Protein AF-A0A9D7RSA3-F1 (afdb_monomer_lite)

Foldseek 3Di:
DFPLVVLLVCLVVLAAEEEAEDLVCLLVLLVSLLVSCVVDQPQAAAEEEAADQLLVVVLVCLLVVNADLLRSLLVSLLSLLVVQLVLLVVCVVVVNDDPVLSVVSNVLSVVLNVCSVVVHADPSRHPVNVVVSSSNSVSVSVSSNSCSVRVYYYGHQNPLVSLVSCVVRHDDDLVSLQSNLACPRSLVRVVVVGPLVDSRYYYYYDHNSNQFQWAQQVHRSNTCVCGHSQNSSVLSVHHYAYEYEYAAPCVVVVVCVVSVVSRIHDDSLGQWYQHNSDIDGDPVSSVVVVVPRPDPPPDPDD

Radius of gyration: 19.69 Å; chains: 1; bounding box: 64×48×46 Å

Secondary structure (DSSP, 8-state):
--HHHHHHHHHHTT-EEEEEE-GGGHHHHHHHHHHHHHHSTTTEEEEEESS-GGGHHHHHHHHTT-S-HHHHHHHHHHHHHHHHHHHHHHHHHTTSS-HHHHHHHHHHHHHHHHHHHHT--SSSS-HHHHHHHHHHHHHHHHHHHHHHTTT--EEE----HHHHHHHHHSPPPHHHHHHHT--HHHHHHHHTTS-TTSSSEEEEEEEGGGTS--EESSSTT-B-TTTSHHHHHHHTT--EEEEEEES-HHHHHHHHHHHHHTTEE-----SEEEETTEEEE-HHHHHHHHHHSPP-------

pLDDT: mean 82.59, std 17.58, range [29.86, 98.69]

Structure (mmCIF, N/CA/C/O backbone):
data_AF-A0A9D7RSA3-F1
#
_entry.id   AF-A0A9D7RSA3-F1
#
loop_
_atom_site.group_PDB
_atom_site.id
_atom_site.type_symbol
_atom_site.label_atom_id
_atom_site.label_alt_id
_atom_site.label_comp_id
_atom_site.label_asym_id
_atom_site.label_entity_id
_atom_site.label_seq_id
_atom_site.pdbx_PDB_ins_code
_atom_site.Cartn_x
_atom_site.Cartn_y
_atom_site.Cartn_z
_atom_site.occupancy
_atom_site.B_iso_or_equiv
_atom_site.auth_seq_id
_atom_site.auth_comp_id
_atom_site.auth_asym_id
_atom_site.auth_atom_id
_atom_site.pdbx_PDB_model_num
ATOM 1 N N . MET A 1 1 ? -17.971 18.112 6.995 1.00 76.81 1 MET A N 1
ATOM 2 C CA . MET A 1 1 ? -17.504 17.349 8.174 1.00 76.81 1 MET A CA 1
ATOM 3 C C . MET A 1 1 ? -16.000 17.161 8.019 1.00 76.81 1 MET A C 1
ATOM 5 O O . MET A 1 1 ? -15.568 17.047 6.882 1.00 76.81 1 MET A O 1
ATOM 9 N N . GLU A 1 2 ? -15.205 17.171 9.091 1.00 90.62 2 GLU A N 1
ATOM 10 C CA . GLU A 1 2 ? -13.768 16.852 8.982 1.00 90.62 2 GLU A CA 1
ATOM 11 C C . GLU A 1 2 ? -13.576 15.378 8.576 1.00 90.62 2 GLU A C 1
ATOM 13 O O . GLU A 1 2 ? -14.262 14.528 9.159 1.00 90.62 2 GLU A O 1
ATOM 18 N N . PRO A 1 3 ? -12.651 15.037 7.652 1.00 90.62 3 PRO A N 1
ATOM 19 C CA . PRO A 1 3 ? -12.462 13.659 7.187 1.00 90.62 3 PRO A CA 1
ATOM 20 C C . PRO A 1 3 ? -12.270 12.649 8.320 1.00 90.62 3 PRO A C 1
ATOM 22 O O . PRO A 1 3 ? -12.933 11.614 8.359 1.00 90.62 3 PRO A O 1
ATOM 25 N N . GLN A 1 4 ? -11.436 12.991 9.306 1.00 95.06 4 GLN A N 1
ATOM 26 C CA . GLN A 1 4 ? -11.179 12.122 10.454 1.00 95.06 4 GLN A CA 1
ATOM 27 C C . GLN A 1 4 ? -12.449 11.850 11.271 1.00 95.06 4 GLN A C 1
ATOM 29 O O . GLN A 1 4 ? -12.663 10.735 11.741 1.00 95.06 4 GLN A O 1
ATOM 34 N N . THR A 1 5 ? -13.327 12.849 11.415 1.00 93.75 5 THR A N 1
ATOM 35 C CA . THR A 1 5 ? -14.592 12.681 12.149 1.00 93.75 5 THR A CA 1
ATOM 36 C C . THR A 1 5 ? -15.499 11.680 11.442 1.00 93.75 5 THR A C 1
ATOM 38 O O . THR A 1 5 ? -16.056 10.802 12.099 1.00 93.75 5 THR A O 1
ATOM 41 N N . TYR A 1 6 ? -15.602 11.772 10.116 1.00 93.62 6 TYR A N 1
ATOM 42 C CA . TYR A 1 6 ? -16.383 10.838 9.307 1.00 93.62 6 TYR A CA 1
ATOM 43 C C . TYR A 1 6 ? -15.847 9.407 9.417 1.00 93.62 6 TYR A C 1
ATOM 45 O O . TYR A 1 6 ? -16.600 8.485 9.735 1.00 93.62 6 TYR A O 1
ATOM 53 N N . ILE A 1 7 ? -14.533 9.227 9.249 1.00 95.81 7 ILE A N 1
ATOM 54 C CA . ILE A 1 7 ? -13.882 7.912 9.335 1.00 95.81 7 ILE A CA 1
ATOM 55 C C . ILE A 1 7 ? -14.145 7.267 10.700 1.00 95.81 7 ILE A C 1
ATOM 57 O O . ILE A 1 7 ? -14.582 6.118 10.777 1.00 95.81 7 ILE A O 1
ATOM 61 N N . ASN A 1 8 ? -13.972 8.019 11.788 1.00 96.06 8 ASN A N 1
ATOM 62 C CA . ASN A 1 8 ? -14.235 7.513 13.133 1.00 96.06 8 ASN A CA 1
ATOM 63 C C . ASN A 1 8 ? -15.699 7.128 13.350 1.00 96.06 8 ASN A C 1
ATOM 65 O O . ASN A 1 8 ? -15.968 6.133 14.017 1.00 96.06 8 ASN A O 1
ATOM 69 N N . GLN A 1 9 ? -16.653 7.888 12.802 1.00 95.19 9 GLN A N 1
ATOM 70 C CA . GLN A 1 9 ? -18.073 7.535 12.889 1.00 95.19 9 GLN A CA 1
ATOM 71 C C . GLN A 1 9 ? -18.354 6.203 12.186 1.00 95.19 9 GLN A C 1
ATOM 73 O O . GLN A 1 9 ? -19.049 5.350 12.744 1.00 95.19 9 GLN A O 1
ATOM 78 N N . LYS A 1 10 ? -17.776 5.990 10.999 1.00 95.19 10 LYS A N 1
ATOM 79 C CA . LYS A 1 10 ? -17.935 4.738 10.250 1.00 95.19 10 LYS A CA 1
ATOM 80 C C . LYS A 1 10 ? -17.265 3.557 10.969 1.00 95.19 10 LYS A C 1
ATOM 82 O O . LYS A 1 10 ? -17.911 2.519 11.121 1.00 95.19 10 LYS A O 1
ATOM 87 N N . VAL A 1 11 ? -16.060 3.729 11.519 1.00 96.69 11 VAL A N 1
ATOM 88 C CA . VAL A 1 11 ? -15.374 2.709 12.343 1.00 96.69 11 VAL A CA 1
ATOM 89 C C . VAL A 1 11 ? -16.135 2.407 13.638 1.00 96.69 11 VAL A C 1
ATOM 91 O O . VAL A 1 11 ? -16.288 1.248 14.022 1.00 96.69 11 VAL A O 1
ATOM 94 N N . ALA A 1 12 ? -16.685 3.419 14.311 1.00 93.31 12 ALA A N 1
ATOM 95 C CA . ALA A 1 12 ? -17.518 3.219 15.498 1.00 93.31 12 ALA A CA 1
ATOM 96 C C . ALA A 1 12 ? -18.791 2.412 15.183 1.00 93.31 12 ALA A C 1
ATOM 98 O O . ALA A 1 12 ? -19.243 1.631 16.026 1.00 93.31 12 ALA A O 1
ATOM 99 N N . GLY A 1 13 ? -19.321 2.568 13.965 1.00 92.00 13 GLY A N 1
ATOM 100 C CA . GLY A 1 13 ? -20.411 1.772 13.404 1.00 92.00 13 GLY A CA 1
ATOM 101 C C . GLY A 1 13 ? -20.019 0.365 12.934 1.00 92.00 13 GLY A C 1
ATOM 102 O O . GLY A 1 13 ? -20.892 -0.356 12.465 1.00 92.00 13 GLY A O 1
ATOM 103 N N . GLY A 1 14 ? -18.746 -0.033 13.057 1.00 92.25 14 GLY A N 1
ATOM 104 C CA . GLY A 1 14 ? -18.255 -1.357 12.663 1.00 92.25 14 GLY A CA 1
ATOM 105 C C . GLY A 1 14 ? -18.001 -1.523 11.164 1.00 92.25 14 GLY A C 1
ATOM 106 O O . GLY A 1 14 ? -17.934 -2.655 10.695 1.00 92.25 14 GLY A O 1
ATOM 107 N N . ASN A 1 15 ? -17.884 -0.424 10.409 1.00 95.00 15 ASN A N 1
ATOM 108 C CA . ASN A 1 15 ? -17.546 -0.492 8.988 1.00 95.00 15 ASN A CA 1
ATOM 109 C C . ASN A 1 15 ? -16.040 -0.675 8.805 1.00 95.00 15 ASN A C 1
ATOM 111 O O . ASN A 1 15 ? -15.252 -0.027 9.500 1.00 95.00 15 ASN A O 1
ATOM 115 N N . ASP A 1 16 ? -15.652 -1.494 7.839 1.00 96.31 16 ASP A N 1
ATOM 116 C CA . ASP A 1 16 ? -14.313 -1.462 7.266 1.00 96.31 16 ASP A CA 1
ATOM 117 C C . ASP A 1 16 ? -14.151 -0.217 6.407 1.00 96.31 16 ASP A C 1
ATOM 119 O O . ASP A 1 16 ? -15.114 0.256 5.800 1.00 96.31 16 ASP A O 1
ATOM 123 N N . ILE A 1 17 ? -12.932 0.311 6.360 1.00 95.88 17 ILE A N 1
ATOM 124 C CA . ILE A 1 17 ? -12.614 1.499 5.574 1.00 95.88 17 ILE A CA 1
ATOM 125 C C . ILE A 1 17 ? -11.597 1.109 4.515 1.00 95.88 17 ILE A C 1
ATOM 127 O O . ILE A 1 17 ? -10.476 0.724 4.851 1.00 95.88 17 ILE A O 1
ATOM 131 N N . VAL A 1 18 ? -11.984 1.237 3.251 1.00 93.50 18 VAL A N 1
ATOM 132 C CA . VAL A 1 18 ? -11.103 1.023 2.106 1.00 93.50 18 VAL A CA 1
ATOM 133 C C . VAL A 1 18 ? -10.745 2.384 1.523 1.00 93.50 18 VAL A C 1
ATOM 135 O O . VAL A 1 18 ? -11.590 3.095 0.986 1.00 93.50 18 VAL A O 1
ATOM 138 N N . PHE A 1 19 ? -9.485 2.770 1.678 1.00 91.75 19 PHE A N 1
ATOM 139 C CA . PHE A 1 19 ? -8.932 3.993 1.123 1.00 91.75 19 PHE A CA 1
ATOM 140 C C . PHE A 1 19 ? -8.415 3.709 -0.282 1.00 91.75 19 PHE A C 1
ATOM 142 O O . PHE A 1 19 ? -7.428 2.991 -0.436 1.00 91.75 19 PHE A O 1
ATOM 149 N N . GLY A 1 20 ? -9.076 4.296 -1.276 1.00 87.19 20 GLY A N 1
ATOM 150 C CA . GLY A 1 20 ? -8.578 4.399 -2.640 1.00 87.19 20 GLY A CA 1
ATOM 151 C C . GLY A 1 20 ? -7.780 5.669 -2.811 1.00 87.19 20 GLY A C 1
ATOM 152 O O . GLY A 1 20 ? -8.357 6.756 -2.785 1.00 87.19 20 GLY A O 1
ATOM 153 N N . GLU A 1 21 ? -6.473 5.557 -2.969 1.00 82.25 21 GLU A N 1
ATOM 154 C CA . GLU A 1 21 ? -5.588 6.711 -3.021 1.00 82.25 21 GLU A CA 1
ATOM 155 C C . GLU A 1 21 ? -4.844 6.817 -4.351 1.00 82.25 21 GLU A C 1
ATOM 157 O O . GLU A 1 21 ? -4.495 5.828 -4.987 1.00 82.25 21 GLU A O 1
ATOM 162 N N . GLU A 1 22 ? -4.614 8.051 -4.784 1.00 76.19 22 GLU A N 1
ATOM 163 C CA . GLU A 1 22 ? -3.596 8.345 -5.788 1.00 76.19 22 GLU A CA 1
ATOM 164 C C . GLU A 1 22 ? -2.254 8.417 -5.061 1.00 76.19 22 GLU A C 1
ATOM 166 O O . GLU A 1 22 ? -2.145 9.272 -4.187 1.00 76.19 22 GLU A O 1
ATOM 171 N N . HIS A 1 23 ? -1.247 7.618 -5.446 1.00 75.06 23 HIS A N 1
ATOM 172 C CA . HIS A 1 23 ? 0.030 7.420 -4.724 1.00 75.06 23 HIS A CA 1
ATOM 173 C C . HIS A 1 23 ? 0.755 8.690 -4.228 1.00 75.06 23 HIS A C 1
ATOM 175 O O . HIS A 1 23 ? 1.583 8.617 -3.320 1.00 75.06 23 HIS A O 1
ATOM 181 N N . GLY A 1 24 ? 0.450 9.872 -4.775 1.00 73.50 24 GLY A N 1
ATOM 182 C CA . GLY A 1 24 ? 0.851 11.162 -4.199 1.00 73.50 24 GLY A CA 1
ATOM 183 C C . GLY A 1 24 ? 0.164 11.531 -2.871 1.00 73.50 24 GLY A C 1
ATOM 184 O O . GLY A 1 24 ? 0.498 12.557 -2.287 1.00 73.50 24 GLY A O 1
ATOM 185 N N . SER A 1 25 ? -0.789 10.730 -2.396 1.00 81.19 25 SER A N 1
ATOM 186 C CA . SER A 1 25 ? -1.604 10.952 -1.195 1.00 81.19 25 SER A CA 1
ATOM 187 C C . SER A 1 25 ? -1.362 9.883 -0.126 1.00 81.19 25 SER A C 1
ATOM 189 O O . SER A 1 25 ? -1.922 9.987 0.968 1.00 81.19 25 SER A O 1
ATOM 191 N N . ILE A 1 26 ? -0.510 8.890 -0.398 1.00 89.75 26 ILE A N 1
ATOM 192 C CA . ILE A 1 26 ? -0.282 7.715 0.449 1.00 89.75 26 ILE A CA 1
ATOM 193 C C . ILE A 1 26 ? 0.099 8.083 1.887 1.00 89.75 26 ILE A C 1
ATOM 195 O O . ILE A 1 26 ? -0.410 7.504 2.847 1.00 89.75 26 ILE A O 1
ATOM 199 N N . THR A 1 27 ? 0.920 9.120 2.058 1.00 92.31 27 THR A N 1
ATOM 200 C CA . THR A 1 27 ? 1.363 9.608 3.371 1.00 92.31 27 THR A CA 1
ATOM 201 C C . THR A 1 27 ? 0.209 10.208 4.168 1.00 92.31 27 THR A C 1
ATOM 203 O O . THR A 1 27 ? 0.072 9.941 5.363 1.00 92.31 27 THR A O 1
ATOM 206 N N . SER A 1 28 ? -0.690 10.941 3.504 1.00 91.94 28 SER A N 1
ATOM 207 C CA . SER A 1 28 ? -1.916 11.450 4.126 1.00 91.94 28 SER A CA 1
ATOM 208 C C . SER A 1 28 ? -2.891 10.324 4.490 1.00 91.94 28 SER A C 1
ATOM 210 O O . SER A 1 28 ? -3.473 10.351 5.574 1.00 91.94 28 SER A O 1
ATOM 212 N N . THR A 1 29 ? -3.011 9.294 3.644 1.00 94.88 29 THR A N 1
ATOM 213 C CA . THR A 1 29 ? -3.825 8.102 3.915 1.00 94.88 29 THR A CA 1
ATOM 214 C C . THR A 1 29 ? -3.319 7.360 5.151 1.00 94.88 29 THR A C 1
ATOM 216 O O . THR A 1 29 ? -4.108 7.050 6.045 1.00 94.88 29 THR A O 1
ATOM 219 N N . PHE A 1 30 ? -2.005 7.145 5.275 1.00 97.31 30 PHE A N 1
ATOM 220 C CA . PHE A 1 30 ? -1.426 6.552 6.485 1.00 97.31 30 PHE A CA 1
ATOM 221 C C . PHE A 1 30 ? -1.638 7.429 7.718 1.00 97.31 30 PHE A C 1
ATOM 223 O O . PHE A 1 30 ? -1.990 6.901 8.771 1.00 97.31 30 PHE A O 1
ATOM 230 N N . GLY A 1 31 ? -1.549 8.755 7.586 1.00 96.75 31 GLY A N 1
ATOM 231 C CA . GLY A 1 31 ? -1.902 9.684 8.662 1.00 96.75 31 GLY A CA 1
ATOM 232 C C . GLY A 1 31 ? -3.346 9.512 9.160 1.00 96.75 31 GLY A C 1
ATOM 233 O O . GLY A 1 31 ? -3.576 9.441 10.369 1.00 96.75 31 GLY A O 1
ATOM 234 N N . LEU A 1 32 ? -4.315 9.373 8.248 1.00 97.00 32 LEU A N 1
ATOM 235 C CA . LEU A 1 32 ? -5.719 9.106 8.593 1.00 97.00 32 LEU A CA 1
ATOM 236 C C . LEU A 1 32 ? -5.891 7.745 9.281 1.00 97.00 32 LEU A C 1
ATOM 238 O O . LEU A 1 32 ? -6.630 7.627 10.261 1.00 97.00 32 LEU A O 1
ATOM 242 N N . MET A 1 33 ? -5.201 6.707 8.806 1.00 98.31 33 MET A N 1
ATOM 243 C CA . MET A 1 33 ? -5.243 5.380 9.428 1.00 98.31 33 MET A CA 1
ATOM 244 C C . MET A 1 33 ? -4.665 5.390 10.842 1.00 98.31 33 MET A C 1
ATOM 246 O O . MET A 1 33 ? -5.284 4.861 11.767 1.00 98.31 33 MET A O 1
ATOM 250 N N . GLU A 1 34 ? -3.504 6.018 11.028 1.00 98.12 34 GLU A N 1
ATOM 251 C CA . GLU A 1 34 ? -2.872 6.168 12.334 1.00 98.12 34 GLU A CA 1
ATOM 252 C C . GLU A 1 34 ? -3.798 6.860 13.329 1.00 98.12 34 GLU A C 1
ATOM 254 O O . GLU A 1 34 ? -3.997 6.372 14.445 1.00 98.12 34 GLU A O 1
ATOM 259 N N . GLU A 1 35 ? -4.383 7.988 12.929 1.00 97.88 35 GLU A N 1
ATOM 260 C CA . GLU A 1 35 ? -5.256 8.750 13.808 1.00 97.88 35 GLU A CA 1
ATOM 261 C C . GLU A 1 35 ? -6.541 7.979 14.126 1.00 97.88 35 GLU A C 1
ATOM 263 O O . GLU A 1 35 ? -6.982 7.945 15.277 1.00 97.88 35 GLU A O 1
ATOM 268 N N . THR A 1 36 ? -7.073 7.238 13.155 1.00 98.31 36 THR A N 1
ATOM 269 C CA . THR A 1 36 ? -8.207 6.328 13.362 1.00 98.31 36 THR A CA 1
ATOM 270 C C . THR A 1 36 ? -7.882 5.252 14.400 1.00 98.31 36 THR A C 1
ATOM 272 O O . THR A 1 36 ? -8.679 5.005 15.309 1.00 98.31 36 THR A O 1
ATOM 275 N N . ILE A 1 37 ? -6.700 4.639 14.325 1.00 98.25 37 ILE A N 1
ATOM 276 C CA . ILE A 1 37 ? -6.239 3.632 15.293 1.00 98.25 37 ILE A CA 1
ATOM 277 C C . ILE A 1 37 ? -6.076 4.244 16.692 1.00 98.25 37 ILE A C 1
ATOM 279 O O . ILE A 1 37 ? -6.455 3.623 17.690 1.00 98.25 37 ILE A O 1
ATOM 283 N N . ARG A 1 38 ? -5.538 5.468 16.789 1.00 97.25 38 ARG A N 1
ATOM 284 C CA . ARG A 1 38 ? -5.368 6.176 18.070 1.00 97.25 38 ARG A CA 1
ATOM 285 C C . ARG A 1 38 ? -6.704 6.527 18.715 1.00 97.25 38 ARG A C 1
ATOM 287 O O . ARG A 1 38 ? -6.854 6.324 19.921 1.00 97.25 38 ARG A O 1
ATOM 294 N N . GLN A 1 39 ? -7.653 7.028 17.928 1.00 96.88 39 GLN A N 1
ATOM 295 C CA . GLN A 1 39 ? -8.936 7.527 18.421 1.00 96.88 39 GLN A CA 1
ATOM 296 C C . GLN A 1 39 ? -9.979 6.421 18.646 1.00 96.88 39 GLN A C 1
ATOM 298 O O . GLN A 1 39 ? -10.935 6.635 19.390 1.00 96.88 39 GLN A O 1
ATOM 303 N N . ASN A 1 40 ? -9.782 5.223 18.082 1.00 95.81 40 ASN A N 1
ATOM 304 C CA . ASN A 1 40 ? -10.714 4.097 18.210 1.00 95.81 40 ASN A CA 1
ATOM 305 C C . ASN A 1 40 ? -10.035 2.835 18.789 1.00 95.81 40 ASN A C 1
ATOM 307 O O . ASN A 1 40 ? -9.992 1.785 18.133 1.00 95.81 40 ASN A O 1
ATOM 311 N N . PRO A 1 41 ? -9.504 2.886 20.028 1.00 91.75 41 PRO A N 1
ATOM 312 C CA . PRO A 1 41 ? -8.796 1.757 20.624 1.00 91.75 41 PRO A CA 1
ATOM 313 C C . PRO A 1 41 ? -9.698 0.520 20.716 1.00 91.75 41 PRO A C 1
ATOM 315 O O . PRO A 1 41 ? -10.833 0.586 21.188 1.00 91.75 41 PRO A O 1
ATOM 318 N N . GLY A 1 42 ? -9.190 -0.620 20.246 1.00 93.06 42 GLY A N 1
ATOM 319 C CA . GLY A 1 42 ? -9.923 -1.888 20.236 1.00 93.06 42 GLY A CA 1
ATOM 320 C C . GLY A 1 42 ? -11.033 -1.989 19.184 1.00 93.06 42 GLY A C 1
ATOM 321 O O . GLY A 1 42 ? -11.691 -3.022 19.122 1.00 93.06 42 GLY A O 1
ATOM 322 N N . ARG A 1 43 ? -11.241 -0.965 18.343 1.00 96.75 43 ARG A N 1
ATOM 323 C CA . ARG A 1 43 ? -12.229 -0.998 17.249 1.00 96.75 43 ARG A CA 1
ATOM 324 C C . ARG A 1 43 ? -11.633 -1.428 15.918 1.00 96.75 43 ARG A C 1
ATOM 326 O O . ARG A 1 43 ? -12.341 -2.054 15.151 1.00 96.75 43 ARG A O 1
ATOM 333 N N . VAL A 1 44 ? -10.358 -1.146 15.659 1.00 97.88 44 VAL A N 1
ATOM 334 C CA . VAL A 1 44 ? -9.651 -1.598 14.447 1.00 97.88 44 VAL A CA 1
ATOM 335 C C . VAL A 1 44 ? -8.948 -2.914 14.744 1.00 97.88 44 VAL A C 1
ATOM 337 O O . VAL A 1 44 ? -8.255 -2.977 15.753 1.00 97.88 44 VAL A O 1
ATOM 340 N N . GLN A 1 45 ? -9.132 -3.963 13.943 1.00 96.31 45 GLN A N 1
ATOM 341 C CA . GLN A 1 45 ? -8.488 -5.272 14.142 1.00 96.31 45 GLN A CA 1
ATOM 342 C C . GLN A 1 45 ? -7.273 -5.521 13.258 1.00 96.31 45 GLN A C 1
ATOM 344 O O . GLN A 1 45 ? -6.416 -6.291 13.664 1.00 96.31 45 GLN A O 1
ATOM 349 N N . ALA A 1 46 ? -7.190 -4.895 12.088 1.00 97.38 46 ALA A N 1
ATOM 350 C 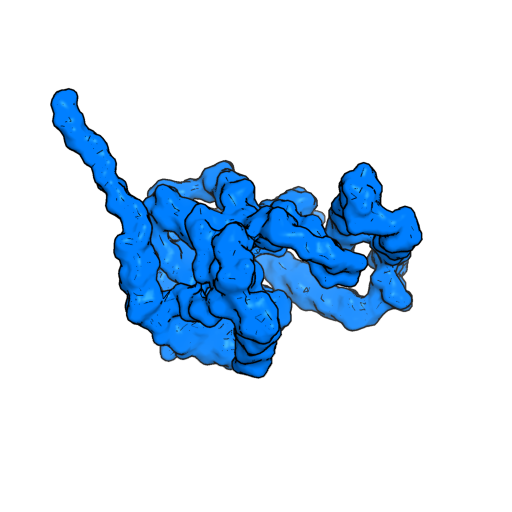CA . ALA A 1 46 ? -6.078 -5.073 11.166 1.00 97.38 46 ALA A CA 1
ATOM 351 C C . ALA A 1 46 ? -5.950 -3.858 10.247 1.00 97.38 46 ALA A C 1
ATOM 353 O O . ALA A 1 46 ? -6.923 -3.131 10.018 1.00 97.38 46 ALA A O 1
ATOM 354 N N . VAL A 1 47 ? -4.748 -3.679 9.711 1.00 98.19 47 VAL A N 1
ATOM 355 C CA . VAL A 1 47 ? -4.464 -2.775 8.600 1.00 98.19 47 VAL A CA 1
ATOM 356 C C . VAL A 1 47 ? -3.942 -3.598 7.428 1.00 98.19 47 VAL A C 1
ATOM 358 O O . VAL A 1 47 ? -3.060 -4.433 7.609 1.00 98.19 47 VAL A O 1
ATOM 361 N N . SER A 1 48 ? -4.465 -3.356 6.234 1.00 97.25 48 SER A N 1
ATOM 362 C CA . SER A 1 48 ? -3.983 -3.915 4.973 1.00 97.25 48 SER A CA 1
ATOM 363 C C . SER A 1 48 ? -3.387 -2.794 4.129 1.00 97.25 48 SER A C 1
ATOM 365 O O . SER A 1 48 ? -3.994 -1.732 4.008 1.00 97.25 48 SER A O 1
ATOM 367 N N . VAL A 1 49 ? -2.197 -3.013 3.576 1.00 96.06 49 VAL A N 1
ATOM 368 C CA . VAL A 1 49 ? -1.477 -2.027 2.762 1.00 96.06 49 VAL A CA 1
ATOM 369 C C . VAL A 1 49 ? -1.078 -2.623 1.417 1.00 96.06 49 VAL A C 1
ATOM 371 O O . VAL A 1 49 ? -0.719 -3.800 1.324 1.00 96.06 49 VAL A O 1
ATOM 374 N N . GLU A 1 50 ? -1.120 -1.795 0.381 1.00 91.94 50 GLU A N 1
ATOM 375 C CA . GLU A 1 50 ? -0.773 -2.130 -0.999 1.00 91.94 50 GLU A CA 1
ATOM 376 C C . GLU A 1 50 ? 0.752 -2.122 -1.194 1.00 91.94 50 GLU A C 1
ATOM 378 O O . GLU A 1 50 ? 1.345 -1.301 -1.890 1.00 91.94 50 GLU A O 1
ATOM 383 N N . PHE A 1 51 ? 1.411 -3.046 -0.503 1.00 92.19 51 PHE A N 1
ATOM 384 C CA . PHE A 1 51 ? 2.815 -3.372 -0.712 1.00 92.19 51 PHE A CA 1
ATOM 385 C C . PHE A 1 51 ? 2.957 -4.867 -0.937 1.00 92.19 51 PHE A C 1
ATOM 387 O O . PHE A 1 51 ? 2.145 -5.663 -0.455 1.00 92.19 51 PHE A O 1
ATOM 394 N N . SER A 1 52 ? 4.031 -5.241 -1.629 1.00 91.50 52 SER A N 1
ATOM 395 C CA . SER A 1 52 ? 4.370 -6.640 -1.861 1.00 91.50 52 SER A CA 1
ATOM 396 C C . SER A 1 52 ? 4.409 -7.429 -0.545 1.00 91.50 52 SER A C 1
ATOM 398 O O . SER A 1 52 ? 5.034 -6.974 0.422 1.00 91.50 52 SER A O 1
ATOM 400 N N . PRO A 1 53 ? 3.838 -8.647 -0.494 1.00 92.81 53 PRO A N 1
ATOM 401 C CA . PRO A 1 53 ? 3.994 -9.565 0.633 1.00 92.81 53 PRO A CA 1
ATOM 402 C C . PRO A 1 53 ? 5.456 -9.840 1.016 1.00 92.81 53 PRO A C 1
ATOM 404 O O . PRO A 1 53 ? 5.729 -10.228 2.152 1.00 92.81 53 PRO A O 1
ATOM 407 N N . ARG A 1 54 ? 6.419 -9.597 0.113 1.00 92.25 54 ARG A N 1
ATOM 408 C CA . ARG A 1 54 ? 7.863 -9.645 0.414 1.00 92.25 54 ARG A CA 1
ATOM 409 C C . ARG A 1 54 ? 8.291 -8.659 1.491 1.00 92.25 54 ARG A C 1
ATOM 411 O O . ARG A 1 54 ? 9.293 -8.894 2.159 1.00 92.25 54 ARG A O 1
ATOM 418 N N . LEU A 1 55 ? 7.536 -7.579 1.676 1.00 95.44 55 LEU A N 1
ATOM 419 C CA . LEU A 1 55 ? 7.788 -6.585 2.708 1.00 95.44 55 LEU A CA 1
ATOM 420 C C . LEU A 1 55 ? 7.338 -7.061 4.097 1.00 95.44 55 LEU A C 1
ATOM 422 O O . LEU A 1 55 ? 7.793 -6.530 5.109 1.00 95.44 55 LEU A O 1
ATOM 426 N N . GLN A 1 56 ? 6.488 -8.089 4.173 1.00 96.38 56 GLN A N 1
ATOM 427 C CA . GLN A 1 56 ? 5.907 -8.560 5.428 1.00 96.38 56 GLN A CA 1
ATOM 428 C C . GLN A 1 56 ? 6.949 -8.922 6.510 1.00 96.38 56 GLN A C 1
ATOM 430 O O . GLN A 1 56 ? 6.761 -8.496 7.650 1.00 96.38 56 GLN A O 1
ATOM 435 N N . PRO A 1 57 ? 8.076 -9.605 6.214 1.00 97.56 57 PRO A N 1
ATOM 436 C CA . PRO A 1 57 ? 9.114 -9.863 7.214 1.00 97.56 57 PRO A CA 1
ATOM 437 C C . PRO A 1 57 ? 9.787 -8.591 7.752 1.00 97.56 57 PRO A C 1
ATOM 439 O O . PRO A 1 57 ? 10.268 -8.582 8.884 1.00 97.56 57 PRO A O 1
ATOM 442 N N . LEU A 1 58 ? 9.850 -7.509 6.966 1.00 98.31 58 LEU A N 1
ATOM 443 C CA . LEU A 1 58 ? 10.361 -6.216 7.435 1.00 98.31 58 LEU A CA 1
ATOM 444 C C . LEU A 1 58 ? 9.326 -5.512 8.317 1.00 98.31 58 LEU A C 1
ATOM 446 O O . LEU A 1 58 ? 9.683 -4.981 9.367 1.00 98.31 58 LEU A O 1
ATOM 450 N N . ILE A 1 59 ? 8.044 -5.574 7.941 1.00 98.25 59 ILE A N 1
ATOM 451 C CA . ILE A 1 59 ? 6.925 -5.079 8.760 1.00 98.25 59 ILE A CA 1
ATOM 452 C C . ILE A 1 59 ? 6.921 -5.758 10.134 1.00 98.25 59 ILE A C 1
ATOM 454 O O . ILE A 1 59 ? 6.800 -5.088 11.158 1.00 98.25 59 ILE A O 1
ATOM 458 N N . GLU A 1 60 ? 7.106 -7.077 10.174 1.00 97.88 60 GLU A N 1
ATOM 459 C CA . GLU A 1 60 ? 7.158 -7.856 11.414 1.00 97.88 60 GLU A CA 1
ATOM 460 C C . GLU A 1 60 ? 8.355 -7.468 12.298 1.00 97.88 60 GLU A C 1
ATOM 462 O O . GLU A 1 60 ? 8.221 -7.413 13.520 1.00 97.88 60 GLU A O 1
ATOM 467 N N . GLN A 1 61 ? 9.500 -7.113 11.707 1.00 98.56 61 GLN A N 1
ATOM 468 C CA . GLN A 1 61 ? 10.651 -6.599 12.457 1.00 98.56 61 GLN A CA 1
ATOM 469 C C . GLN A 1 61 ? 10.423 -5.183 13.008 1.00 98.56 61 GLN A C 1
ATOM 471 O O . GLN A 1 61 ? 10.835 -4.895 14.133 1.00 98.56 61 GLN A O 1
ATOM 476 N N . VAL A 1 62 ? 9.744 -4.300 12.265 1.00 98.56 62 VAL A N 1
ATOM 477 C CA . VAL A 1 62 ? 9.325 -2.988 12.794 1.00 98.56 62 VAL A CA 1
ATOM 478 C C . VAL A 1 62 ? 8.349 -3.180 13.957 1.00 98.56 62 VAL A C 1
ATOM 480 O O . VAL A 1 62 ? 8.531 -2.581 15.015 1.00 98.56 62 VAL A O 1
ATOM 483 N N . ALA A 1 63 ? 7.362 -4.069 13.808 1.00 97.81 63 ALA A N 1
ATOM 484 C CA . ALA A 1 63 ? 6.408 -4.402 14.865 1.00 97.81 63 ALA A CA 1
ATOM 485 C C . ALA A 1 63 ? 7.099 -4.984 16.116 1.00 97.81 63 ALA A C 1
ATOM 487 O O . ALA A 1 63 ? 6.749 -4.644 17.245 1.00 97.81 63 ALA A O 1
ATOM 488 N N . ALA A 1 64 ? 8.133 -5.808 15.936 1.00 97.81 64 ALA A N 1
ATOM 489 C CA . ALA A 1 64 ? 8.949 -6.325 17.033 1.00 97.81 64 ALA A CA 1
ATOM 490 C C . ALA A 1 64 ? 9.878 -5.270 17.671 1.00 97.81 64 ALA A C 1
ATOM 492 O O . ALA A 1 64 ? 10.514 -5.550 18.688 1.00 97.81 64 ALA A O 1
ATOM 493 N N . GLY A 1 65 ? 9.980 -4.069 17.090 1.00 97.00 65 GLY A N 1
ATOM 494 C CA . GLY A 1 65 ? 10.888 -3.012 17.537 1.00 97.00 65 GLY A CA 1
ATOM 495 C C . GLY A 1 65 ? 12.362 -3.295 17.233 1.00 97.00 65 GLY A C 1
ATOM 496 O O . GLY A 1 65 ? 13.236 -2.705 17.865 1.00 97.00 65 GLY A O 1
ATOM 497 N N . THR A 1 66 ? 12.653 -4.205 16.297 1.00 97.94 66 THR A N 1
ATOM 498 C CA . THR A 1 66 ? 14.022 -4.621 15.947 1.00 97.94 66 THR A CA 1
ATOM 499 C C . THR A 1 66 ? 14.564 -3.944 14.693 1.00 97.94 66 THR A C 1
ATOM 501 O O . THR A 1 66 ? 15.736 -4.128 14.375 1.00 97.94 66 THR A O 1
ATOM 504 N N . LEU A 1 67 ? 13.740 -3.174 13.980 1.00 98.00 67 LEU A N 1
ATOM 505 C CA . LEU A 1 67 ? 14.129 -2.479 12.757 1.00 98.00 67 LEU A CA 1
ATOM 506 C C . LEU A 1 67 ? 13.813 -0.987 12.863 1.00 98.00 67 LEU A C 1
ATOM 508 O O . LEU A 1 67 ? 12.683 -0.607 13.159 1.00 98.00 67 LEU A O 1
ATOM 512 N N . SER A 1 68 ? 14.830 -0.148 12.655 1.00 98.06 68 SER A N 1
ATOM 513 C CA . SER A 1 68 ? 14.692 1.310 12.707 1.00 98.06 68 SER A CA 1
ATOM 514 C C . SER A 1 68 ? 13.986 1.849 11.460 1.00 98.06 68 SER A C 1
ATOM 516 O O . SER A 1 68 ? 14.002 1.203 10.415 1.00 98.06 68 SER A O 1
ATOM 518 N N . ALA A 1 69 ? 13.440 3.068 11.525 1.00 97.12 69 ALA A N 1
ATOM 519 C CA . ALA A 1 69 ? 12.847 3.718 10.354 1.00 97.12 69 ALA A CA 1
ATOM 520 C C . ALA A 1 69 ? 13.842 3.837 9.188 1.00 97.12 69 ALA A C 1
ATOM 522 O O . ALA A 1 69 ? 13.502 3.525 8.052 1.00 97.12 69 ALA A O 1
ATOM 523 N N . GLY A 1 70 ? 15.092 4.220 9.473 1.00 96.25 70 GLY A N 1
ATOM 524 C CA . GLY A 1 70 ? 16.124 4.364 8.446 1.00 96.25 70 GLY A CA 1
ATOM 525 C C . GLY A 1 70 ? 16.501 3.038 7.784 1.00 96.25 70 GLY A C 1
ATOM 526 O O . GLY A 1 70 ? 16.649 2.983 6.563 1.00 96.25 70 GLY A O 1
ATOM 527 N N . ASP A 1 71 ? 16.625 1.963 8.564 1.00 97.62 71 ASP A N 1
ATOM 528 C CA . ASP A 1 71 ? 16.934 0.637 8.017 1.00 97.62 71 ASP A CA 1
ATOM 529 C C . ASP A 1 71 ? 15.730 0.038 7.288 1.00 97.62 71 ASP A C 1
ATOM 531 O O . ASP A 1 71 ? 15.896 -0.556 6.225 1.00 97.62 71 ASP A O 1
ATOM 535 N N . PHE A 1 72 ? 14.514 0.254 7.798 1.00 98.12 72 PHE A N 1
ATOM 536 C CA . PHE A 1 72 ? 13.281 -0.137 7.124 1.00 98.12 72 PHE A CA 1
ATOM 537 C C . PHE A 1 72 ? 13.164 0.523 5.749 1.00 98.12 72 PHE A C 1
ATOM 539 O O . PHE A 1 72 ? 12.946 -0.186 4.771 1.00 98.12 72 PHE A O 1
ATOM 546 N N . THR A 1 73 ? 13.388 1.836 5.638 1.00 96.69 73 THR A N 1
ATOM 547 C CA . THR A 1 73 ? 13.392 2.551 4.351 1.00 96.69 73 THR A CA 1
ATOM 548 C C . THR A 1 73 ? 14.387 1.932 3.365 1.00 96.69 73 THR A C 1
ATOM 550 O O . THR A 1 73 ? 14.017 1.605 2.238 1.00 96.69 73 THR A O 1
ATOM 553 N N . LYS A 1 74 ? 15.636 1.701 3.792 1.00 96.19 74 LYS A N 1
ATOM 554 C CA . LYS A 1 74 ? 16.676 1.108 2.933 1.00 96.19 74 LYS A CA 1
ATOM 555 C C . LYS A 1 74 ? 16.310 -0.302 2.474 1.00 96.19 74 LYS A C 1
ATOM 557 O O . LYS A 1 74 ? 16.378 -0.601 1.285 1.00 96.19 74 LYS A O 1
ATOM 562 N N . LEU A 1 75 ? 15.923 -1.167 3.411 1.00 97.81 75 LEU A N 1
ATOM 563 C CA . LEU A 1 75 ? 15.591 -2.560 3.113 1.00 97.81 75 LEU A CA 1
ATOM 564 C C . LEU A 1 75 ? 14.320 -2.675 2.264 1.00 97.81 75 LEU A C 1
ATOM 566 O O . LEU A 1 75 ? 14.259 -3.547 1.402 1.00 97.81 75 LEU A O 1
ATOM 570 N N . SER A 1 76 ? 13.349 -1.775 2.441 1.00 96.94 76 SER A N 1
ATOM 571 C CA . SER A 1 76 ? 12.144 -1.716 1.604 1.00 96.94 76 SER A CA 1
ATOM 572 C C . SER A 1 76 ? 12.491 -1.368 0.157 1.00 96.94 76 SER A C 1
ATOM 574 O O . SER A 1 76 ? 12.050 -2.057 -0.761 1.00 96.94 76 SER A O 1
ATOM 576 N N . ARG A 1 77 ? 13.352 -0.362 -0.065 1.00 95.31 77 ARG A N 1
ATOM 577 C CA . ARG A 1 77 ? 13.842 -0.018 -1.410 1.00 95.31 77 ARG A CA 1
ATOM 578 C C . ARG A 1 77 ? 14.611 -1.174 -2.049 1.00 95.31 77 ARG A C 1
ATOM 580 O O . ARG A 1 77 ? 14.345 -1.501 -3.202 1.00 95.31 77 ARG A O 1
ATOM 587 N N . ILE A 1 78 ? 15.513 -1.820 -1.307 1.00 96.44 78 ILE A N 1
ATOM 588 C CA . ILE A 1 78 ? 16.253 -2.993 -1.799 1.00 96.44 78 ILE A CA 1
ATOM 589 C C . ILE A 1 78 ? 15.286 -4.118 -2.183 1.00 96.44 78 ILE A C 1
ATOM 591 O O . ILE A 1 78 ? 15.397 -4.663 -3.279 1.00 96.44 78 ILE A O 1
ATOM 595 N N . SER A 1 79 ? 14.315 -4.428 -1.320 1.00 95.62 79 SER A N 1
ATOM 596 C CA . SER A 1 79 ? 13.306 -5.459 -1.580 1.00 95.62 79 SER A CA 1
ATOM 597 C C . SER A 1 79 ? 12.491 -5.154 -2.840 1.00 95.62 79 SER A C 1
ATOM 599 O O . SER A 1 79 ? 12.286 -6.049 -3.658 1.00 95.62 79 SER A O 1
ATOM 601 N N . ASN A 1 80 ? 12.098 -3.894 -3.045 1.00 92.00 80 ASN A N 1
ATOM 602 C CA . ASN A 1 80 ? 11.372 -3.473 -4.240 1.00 92.00 80 ASN A CA 1
ATOM 603 C C . ASN A 1 80 ? 12.228 -3.588 -5.517 1.00 92.00 80 ASN A C 1
ATOM 605 O O . ASN A 1 80 ? 11.735 -4.036 -6.547 1.00 92.00 80 ASN A O 1
ATOM 609 N N . SER A 1 81 ? 13.515 -3.225 -5.465 1.00 93.38 81 SER A N 1
ATOM 610 C CA . SER A 1 81 ? 14.428 -3.413 -6.605 1.00 93.38 81 SER A CA 1
ATOM 611 C C . SER A 1 81 ? 14.649 -4.894 -6.932 1.00 93.38 81 SER A C 1
ATOM 613 O O . SER A 1 81 ? 14.679 -5.267 -8.100 1.00 93.38 81 SER A O 1
ATOM 615 N N . GLN A 1 82 ? 14.759 -5.756 -5.917 1.00 95.06 82 GLN A N 1
ATOM 616 C CA . GLN A 1 82 ? 14.860 -7.208 -6.111 1.00 95.06 82 GLN A CA 1
ATOM 617 C C . GLN A 1 82 ? 13.607 -7.789 -6.764 1.00 95.06 82 GLN A C 1
ATOM 619 O O . GLN A 1 82 ? 13.712 -8.593 -7.685 1.00 95.06 82 GLN A O 1
ATOM 624 N N . GLU A 1 83 ? 12.426 -7.346 -6.336 1.00 92.69 83 GLU A N 1
ATOM 625 C CA . GLU A 1 83 ? 11.165 -7.750 -6.952 1.00 92.69 83 GLU A CA 1
ATOM 626 C C . GLU A 1 83 ? 11.091 -7.347 -8.432 1.00 92.69 83 GLU A C 1
ATOM 628 O O . GLU A 1 83 ? 10.725 -8.174 -9.264 1.00 92.69 83 GLU A O 1
ATOM 633 N N . TYR A 1 84 ? 11.511 -6.130 -8.794 1.00 91.38 84 TYR A N 1
ATOM 634 C CA . TYR A 1 84 ? 11.549 -5.708 -10.200 1.00 91.38 84 TYR A CA 1
ATOM 635 C C . TYR A 1 84 ? 12.482 -6.559 -11.060 1.00 91.38 84 TYR A C 1
ATOM 637 O O . TYR A 1 84 ? 12.127 -6.867 -12.196 1.00 91.38 84 TYR A O 1
ATOM 645 N N . MET A 1 85 ? 13.633 -6.980 -10.530 1.00 94.31 85 MET A N 1
ATOM 646 C CA . MET A 1 85 ? 14.531 -7.889 -11.250 1.00 94.31 85 MET A CA 1
ATOM 647 C C . MET A 1 85 ? 13.886 -9.255 -11.500 1.00 94.31 85 MET A C 1
ATOM 649 O O . MET A 1 85 ? 13.999 -9.804 -12.593 1.00 94.31 85 MET A O 1
ATOM 653 N N . GLU A 1 86 ? 13.178 -9.800 -10.512 1.00 93.44 86 GLU A N 1
ATOM 654 C CA . GLU A 1 86 ? 12.514 -11.098 -10.651 1.00 93.44 86 GLU A CA 1
ATOM 655 C C . GLU A 1 86 ? 11.339 -11.051 -11.632 1.00 93.44 86 GLU A C 1
ATOM 657 O O . GLU A 1 86 ? 11.223 -11.927 -12.490 1.00 93.44 86 GLU A O 1
ATOM 662 N N . ILE A 1 87 ? 10.517 -10.000 -11.560 1.00 91.75 87 ILE A N 1
ATOM 663 C CA . ILE A 1 87 ? 9.435 -9.767 -12.522 1.00 91.75 87 ILE A CA 1
ATOM 664 C C . ILE A 1 87 ? 10.017 -9.597 -13.930 1.00 91.75 87 ILE A C 1
ATOM 666 O O . ILE A 1 87 ? 9.532 -10.227 -14.866 1.00 91.75 87 ILE A O 1
ATOM 670 N N . ALA A 1 88 ? 11.084 -8.806 -14.097 1.00 92.31 88 ALA A N 1
ATOM 671 C CA . ALA A 1 88 ? 11.740 -8.637 -15.394 1.00 92.31 88 ALA A CA 1
ATOM 672 C C . ALA A 1 88 ? 12.242 -9.972 -15.963 1.00 92.31 88 ALA A C 1
ATOM 674 O O . ALA A 1 88 ? 12.079 -10.226 -17.156 1.00 92.31 88 ALA A O 1
ATOM 675 N N . GLY A 1 89 ? 12.800 -10.846 -15.120 1.00 94.06 89 GLY A N 1
ATOM 676 C CA . GLY A 1 89 ? 13.210 -12.192 -15.519 1.00 94.06 89 GLY A CA 1
ATOM 677 C C . GLY A 1 89 ? 12.045 -13.043 -16.037 1.00 94.06 89 GLY A C 1
ATOM 678 O O . GLY A 1 89 ? 12.179 -13.688 -17.078 1.00 94.06 89 GLY A O 1
ATOM 679 N N . GLY A 1 90 ? 10.892 -13.004 -15.357 1.00 91.81 90 GLY A N 1
ATOM 680 C CA . GLY A 1 90 ? 9.660 -13.662 -15.814 1.00 91.81 90 GLY A CA 1
ATOM 681 C C . GLY A 1 90 ? 9.171 -13.111 -17.156 1.00 91.81 90 GLY A C 1
ATOM 682 O O . GLY A 1 90 ? 8.979 -13.863 -18.110 1.00 91.81 90 GLY A O 1
ATOM 683 N N . LEU A 1 91 ? 9.098 -11.783 -17.277 1.00 90.06 91 LEU A N 1
ATOM 684 C CA . LEU A 1 91 ? 8.691 -11.104 -18.509 1.00 90.06 91 LEU A CA 1
ATOM 685 C C . LEU A 1 91 ? 9.607 -11.425 -19.699 1.00 90.06 91 LEU A C 1
ATOM 687 O O . LEU A 1 91 ? 9.126 -11.568 -20.824 1.00 90.06 91 LEU A O 1
ATOM 691 N N . LEU A 1 92 ? 10.922 -11.530 -19.481 1.00 93.00 92 LEU A N 1
ATOM 692 C CA . LEU A 1 92 ? 11.865 -11.926 -20.527 1.00 93.00 92 LEU A CA 1
ATOM 693 C C . LEU A 1 92 ? 11.628 -13.379 -20.958 1.00 93.00 92 LEU A C 1
ATOM 695 O O . LEU A 1 92 ? 11.614 -13.662 -22.157 1.00 93.00 92 LEU A O 1
ATOM 699 N N . ALA A 1 93 ? 11.433 -14.290 -19.999 1.00 94.31 93 ALA A N 1
ATOM 700 C CA . ALA A 1 93 ? 11.175 -15.702 -20.278 1.00 94.31 93 ALA A CA 1
ATOM 701 C C . ALA A 1 93 ? 9.897 -15.902 -21.110 1.00 94.31 93 ALA A C 1
ATOM 703 O O . ALA A 1 93 ? 9.880 -16.731 -22.022 1.00 94.31 93 ALA A O 1
ATOM 704 N N . ASP A 1 94 ? 8.881 -15.079 -20.857 1.00 90.62 94 ASP A N 1
ATOM 705 C CA . ASP A 1 94 ? 7.615 -15.077 -21.591 1.00 90.62 94 ASP A CA 1
ATOM 706 C C . ASP A 1 94 ? 7.679 -14.297 -22.920 1.00 90.62 94 ASP A C 1
ATOM 708 O O . ASP A 1 94 ? 6.692 -14.216 -23.655 1.00 90.62 94 ASP A O 1
ATOM 712 N N . GLY A 1 95 ? 8.835 -13.713 -23.262 1.00 90.38 95 GLY A N 1
ATOM 713 C CA . GLY A 1 95 ? 9.039 -12.938 -24.491 1.00 90.38 95 GLY A CA 1
ATOM 714 C C . GLY A 1 95 ? 8.299 -11.597 -24.512 1.00 90.38 95 GLY A C 1
ATOM 715 O O . GLY A 1 95 ? 8.057 -11.038 -25.583 1.00 90.38 95 GLY A O 1
ATOM 716 N N . ARG A 1 96 ? 7.919 -11.087 -23.338 1.00 87.69 96 ARG A N 1
ATOM 717 C CA . ARG A 1 96 ? 7.124 -9.865 -23.165 1.00 87.69 96 ARG A CA 1
ATOM 718 C C . ARG A 1 96 ? 7.960 -8.589 -23.165 1.00 87.69 96 ARG A C 1
ATOM 720 O O . ARG A 1 96 ? 7.440 -7.521 -23.484 1.00 87.69 96 ARG A O 1
ATOM 727 N N . ILE A 1 97 ? 9.242 -8.696 -22.827 1.00 89.69 97 ILE A N 1
ATOM 728 C CA . ILE A 1 97 ? 10.231 -7.617 -22.934 1.00 89.69 97 ILE A CA 1
ATOM 729 C C . ILE A 1 97 ? 11.444 -8.091 -23.735 1.00 89.69 97 ILE A C 1
ATOM 731 O O . ILE A 1 97 ? 11.716 -9.290 -23.808 1.00 89.69 97 ILE A O 1
ATOM 735 N N . SER A 1 98 ? 12.172 -7.158 -24.355 1.00 91.75 98 SER A N 1
ATOM 736 C CA . SER A 1 98 ? 13.401 -7.507 -25.070 1.00 91.75 98 SER A CA 1
ATOM 737 C C . SER A 1 98 ? 14.554 -7.780 -24.094 1.00 91.75 98 SER A C 1
ATOM 739 O O . SER A 1 98 ? 14.531 -7.261 -22.973 1.00 91.75 98 SER A O 1
ATOM 741 N N . PRO A 1 99 ? 15.584 -8.545 -24.504 1.00 96.50 99 PRO A N 1
ATOM 742 C CA . PRO A 1 99 ? 16.806 -8.709 -23.716 1.00 96.50 99 PRO A CA 1
ATOM 743 C C . PRO A 1 99 ? 17.439 -7.368 -23.322 1.00 96.50 99 PRO A C 1
ATOM 745 O O . PRO A 1 99 ? 17.851 -7.199 -22.182 1.00 96.50 99 PRO A O 1
ATOM 748 N N . GLU A 1 100 ? 17.440 -6.377 -24.220 1.00 94.94 100 GLU A N 1
ATOM 749 C CA . GLU A 1 100 ? 18.024 -5.060 -23.934 1.00 94.94 100 GLU A CA 1
ATOM 750 C C . GLU A 1 100 ? 17.258 -4.319 -22.829 1.00 94.94 100 GLU A C 1
ATOM 752 O O . GLU A 1 100 ? 17.858 -3.673 -21.966 1.00 94.94 100 GLU A O 1
ATOM 757 N N . LEU A 1 101 ? 15.924 -4.416 -22.841 1.00 91.62 101 LEU A N 1
ATOM 758 C CA . LEU A 1 101 ? 15.091 -3.821 -21.803 1.00 91.62 101 LEU A CA 1
ATOM 759 C C . LEU A 1 101 ? 15.246 -4.555 -20.467 1.00 91.62 101 LEU A C 1
ATOM 761 O O . LEU A 1 101 ? 15.351 -3.902 -19.430 1.00 91.62 101 LEU A O 1
ATOM 765 N N . HIS A 1 102 ? 15.293 -5.889 -20.489 1.00 94.81 102 HIS A N 1
ATOM 766 C CA . HIS A 1 102 ? 15.601 -6.692 -19.309 1.00 94.81 102 HIS A CA 1
ATOM 767 C C . HIS A 1 102 ? 16.924 -6.242 -18.679 1.00 94.81 102 HIS A C 1
ATOM 769 O O . HIS A 1 102 ? 16.940 -5.863 -17.510 1.00 94.81 102 HIS A O 1
ATOM 775 N N . ASP A 1 103 ? 18.002 -6.191 -19.463 1.00 95.75 103 ASP A N 1
ATOM 776 C CA . ASP A 1 103 ? 19.334 -5.829 -18.973 1.00 95.75 103 ASP A CA 1
ATOM 777 C C . ASP A 1 103 ? 19.357 -4.408 -18.393 1.00 95.75 103 ASP A C 1
ATOM 779 O O . ASP A 1 103 ? 19.951 -4.184 -17.342 1.00 95.75 103 ASP A O 1
ATOM 783 N N . THR A 1 104 ? 18.615 -3.472 -18.997 1.00 93.56 104 THR A N 1
ATOM 784 C CA . THR A 1 104 ? 18.443 -2.109 -18.464 1.00 93.56 104 THR A CA 1
ATOM 785 C C . THR A 1 104 ? 17.762 -2.106 -17.088 1.00 93.56 104 THR A C 1
ATOM 787 O O . THR A 1 104 ? 18.151 -1.343 -16.200 1.00 93.56 104 THR A O 1
ATOM 790 N N . ILE A 1 105 ? 16.733 -2.938 -16.886 1.00 92.38 105 ILE A N 1
ATOM 791 C CA . ILE A 1 105 ? 16.020 -3.041 -15.601 1.00 92.38 105 ILE A CA 1
ATOM 792 C C . ILE A 1 105 ? 16.916 -3.679 -14.539 1.00 92.38 105 ILE A C 1
ATOM 794 O O . ILE A 1 105 ? 16.93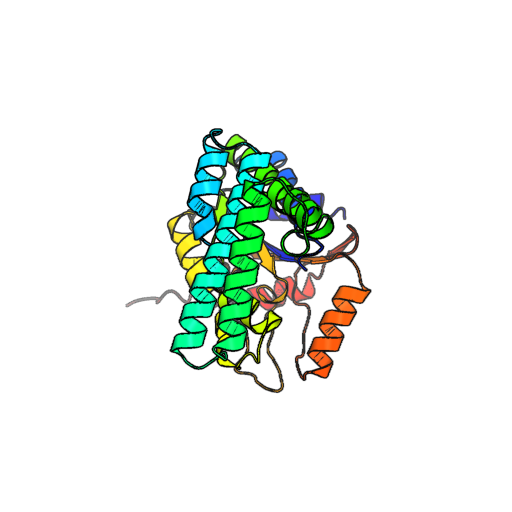7 -3.190 -13.404 1.00 92.38 105 ILE A O 1
ATOM 798 N N . ILE A 1 106 ? 17.661 -4.731 -14.897 1.00 96.25 106 ILE A N 1
ATOM 799 C CA . ILE A 1 106 ? 18.620 -5.382 -13.998 1.00 96.25 106 ILE A CA 1
ATOM 800 C C . ILE A 1 106 ? 19.703 -4.387 -13.587 1.00 96.25 106 ILE A C 1
ATOM 802 O O . ILE A 1 106 ? 19.844 -4.117 -12.396 1.00 96.25 106 ILE A O 1
ATOM 806 N N . GLU A 1 107 ? 20.387 -3.764 -14.550 1.00 95.94 107 GLU A N 1
ATOM 807 C CA . GLU A 1 107 ? 21.467 -2.810 -14.286 1.00 95.94 107 GLU A CA 1
ATOM 808 C C . GLU A 1 107 ? 20.987 -1.655 -13.401 1.00 95.94 107 GLU A C 1
ATOM 810 O O . GLU A 1 107 ? 21.615 -1.329 -12.392 1.00 95.94 107 GLU A O 1
ATOM 815 N N . ARG A 1 108 ? 19.834 -1.054 -13.724 1.00 93.44 108 ARG A N 1
ATOM 816 C CA . ARG A 1 108 ? 19.266 0.024 -12.908 1.00 93.44 108 ARG A CA 1
ATOM 817 C C . ARG A 1 108 ? 18.971 -0.445 -11.483 1.00 93.44 108 ARG A C 1
ATOM 819 O O . ARG A 1 108 ? 19.300 0.270 -10.541 1.00 93.44 108 ARG A O 1
ATOM 826 N N . SER A 1 109 ? 18.363 -1.619 -11.322 1.00 95.31 109 SER A N 1
ATOM 827 C CA . SER A 1 109 ? 17.980 -2.156 -10.011 1.00 95.31 109 SER A CA 1
ATOM 828 C C . SER A 1 109 ? 19.198 -2.508 -9.157 1.00 95.31 109 SER A C 1
ATOM 830 O O . SER A 1 109 ? 19.218 -2.186 -7.968 1.00 95.31 109 SER A O 1
ATOM 832 N N . GLU A 1 110 ? 20.228 -3.111 -9.754 1.00 97.44 110 GLU A N 1
ATOM 833 C CA . GLU A 1 110 ? 21.503 -3.403 -9.098 1.00 97.44 110 GLU A CA 1
ATOM 834 C C . GLU A 1 110 ? 22.212 -2.118 -8.668 1.00 97.44 110 GLU A C 1
ATOM 836 O O . GLU A 1 110 ? 22.615 -2.007 -7.507 1.00 97.44 110 GLU A O 1
ATOM 841 N N . ASN A 1 111 ? 22.292 -1.120 -9.553 1.00 96.25 111 ASN A N 1
ATOM 842 C CA . ASN A 1 111 ? 22.886 0.179 -9.239 1.00 96.25 111 ASN A CA 1
ATOM 843 C C . ASN A 1 111 ? 22.134 0.874 -8.095 1.00 96.25 111 ASN A C 1
ATOM 845 O O . ASN A 1 111 ? 22.767 1.303 -7.131 1.00 96.25 111 ASN A O 1
ATOM 849 N N . THR A 1 112 ? 20.793 0.874 -8.113 1.00 95.88 112 THR A N 1
ATOM 850 C CA . THR A 1 112 ? 19.989 1.407 -7.002 1.00 95.88 112 THR A CA 1
ATOM 851 C C . THR A 1 112 ? 20.2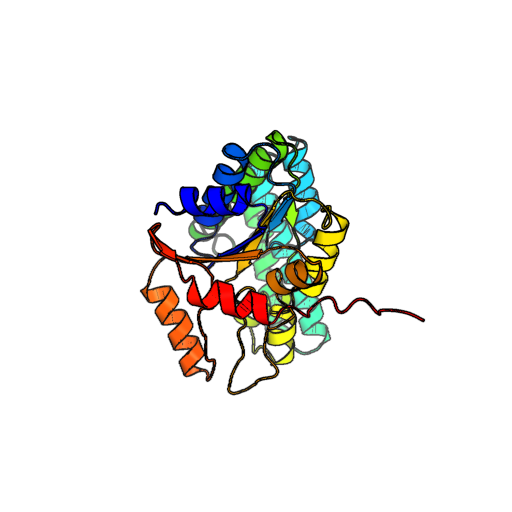97 0.677 -5.689 1.00 95.88 112 THR A C 1
ATOM 853 O O . THR A 1 112 ? 20.455 1.322 -4.654 1.00 95.88 112 THR A O 1
ATOM 856 N N . ILE A 1 113 ? 20.411 -0.658 -5.698 1.00 97.56 113 ILE A N 1
ATOM 857 C CA . ILE A 1 113 ? 20.763 -1.436 -4.497 1.00 97.56 113 ILE A CA 1
ATOM 858 C C . ILE A 1 113 ? 22.148 -1.029 -3.981 1.00 97.56 113 ILE A C 1
ATOM 860 O O . ILE A 1 113 ? 22.301 -0.787 -2.781 1.00 97.56 113 ILE A O 1
ATOM 864 N N . GLN A 1 114 ? 23.146 -0.915 -4.861 1.00 97.25 114 GLN A N 1
ATOM 865 C CA . GLN A 1 114 ? 24.492 -0.492 -4.468 1.00 97.25 114 GLN A CA 1
ATOM 866 C C . GLN A 1 114 ? 24.498 0.927 -3.896 1.00 97.25 114 GLN A C 1
ATOM 868 O O . GLN A 1 114 ? 25.106 1.149 -2.849 1.00 97.25 114 GLN A O 1
ATOM 873 N N . ALA A 1 115 ? 23.775 1.863 -4.513 1.00 96.19 115 ALA A N 1
ATOM 874 C CA . ALA A 1 115 ? 23.675 3.236 -4.037 1.00 96.19 115 ALA A CA 1
ATOM 875 C C . ALA A 1 115 ? 23.025 3.319 -2.644 1.00 96.19 115 ALA A C 1
ATOM 877 O O . ALA A 1 115 ? 23.535 3.997 -1.748 1.00 96.19 115 ALA A O 1
ATOM 878 N N . VAL A 1 116 ? 21.953 2.553 -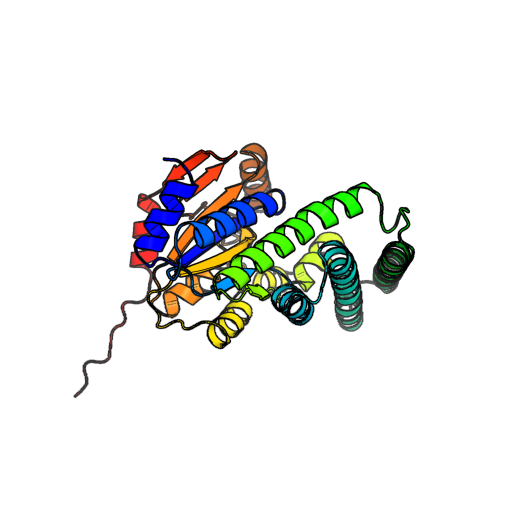2.406 1.00 96.31 116 VAL A N 1
ATOM 879 C CA . VAL A 1 116 ? 21.297 2.458 -1.089 1.00 96.31 116 VAL A CA 1
ATOM 880 C C . VAL A 1 116 ? 22.242 1.884 -0.029 1.00 96.31 116 VAL A C 1
ATOM 882 O O . VAL A 1 116 ? 22.310 2.414 1.084 1.00 96.31 116 VAL A O 1
ATOM 885 N N . LEU A 1 117 ? 22.985 0.821 -0.360 1.00 95.25 117 LEU A N 1
ATOM 886 C CA . LEU A 1 117 ? 23.952 0.191 0.546 1.00 95.25 117 LEU A CA 1
ATOM 887 C C . LEU A 1 117 ? 25.142 1.109 0.854 1.00 95.25 117 LEU A C 1
ATOM 889 O O . LEU A 1 117 ? 25.586 1.173 2.002 1.00 95.25 117 LEU A O 1
ATOM 893 N N . ALA A 1 118 ? 25.633 1.841 -0.146 1.00 93.44 118 ALA A N 1
ATOM 894 C CA . ALA A 1 118 ? 26.720 2.805 -0.004 1.00 93.44 118 ALA A CA 1
ATOM 895 C C . ALA A 1 118 ? 26.276 4.114 0.675 1.00 93.44 118 ALA A C 1
ATOM 897 O O . ALA A 1 118 ? 27.120 4.878 1.145 1.00 93.44 118 ALA A O 1
ATOM 898 N N . GLY A 1 119 ? 24.966 4.374 0.745 1.00 90.31 119 GLY A N 1
ATOM 899 C CA . GLY A 1 119 ? 24.415 5.637 1.230 1.00 90.31 119 GLY A CA 1
ATOM 900 C C . GLY A 1 119 ? 24.730 6.813 0.302 1.00 90.31 119 GLY A C 1
ATOM 901 O O . GLY A 1 119 ? 24.904 7.933 0.781 1.00 90.31 119 GLY A O 1
ATOM 902 N N . THR A 1 120 ? 24.850 6.556 -1.001 1.00 88.00 120 THR A N 1
ATOM 903 C CA . THR A 1 120 ? 25.176 7.555 -2.023 1.00 88.00 120 THR A CA 1
ATOM 904 C C . THR A 1 120 ? 23.929 8.027 -2.755 1.00 88.00 120 THR A C 1
ATOM 906 O O . THR A 1 120 ? 22.910 7.338 -2.788 1.00 88.00 120 THR A O 1
ATOM 909 N N . THR A 1 121 ? 24.026 9.212 -3.355 1.00 84.56 121 THR A N 1
ATOM 910 C CA . THR A 1 121 ? 23.060 9.697 -4.338 1.00 84.56 121 THR A CA 1
ATOM 911 C C . THR A 1 121 ? 23.739 9.758 -5.701 1.00 84.56 121 THR A C 1
ATOM 913 O O . THR A 1 121 ? 24.784 10.388 -5.866 1.00 84.56 121 THR A O 1
ATOM 916 N N . ASP A 1 122 ? 23.165 9.059 -6.670 1.00 86.25 122 ASP A N 1
ATOM 917 C CA . ASP A 1 122 ? 23.613 9.020 -8.062 1.00 86.25 122 ASP A CA 1
ATOM 918 C C . ASP A 1 122 ? 22.394 8.918 -8.991 1.00 86.25 122 ASP A C 1
ATOM 920 O O . ASP A 1 122 ? 21.256 9.042 -8.542 1.00 86.25 122 ASP A O 1
ATOM 924 N N . GLU A 1 123 ? 22.604 8.725 -10.292 1.00 86.62 123 GLU A N 1
ATOM 925 C CA . GLU A 1 123 ? 21.504 8.649 -11.264 1.00 86.62 123 GLU A CA 1
ATOM 926 C C . GLU A 1 123 ? 20.541 7.472 -11.008 1.00 86.62 123 GLU A C 1
ATOM 928 O O . GLU A 1 123 ? 19.368 7.542 -11.378 1.00 86.62 123 GLU A O 1
ATOM 933 N N . SER A 1 124 ? 21.002 6.404 -10.350 1.00 86.19 124 SER A N 1
ATOM 934 C CA . SER A 1 124 ? 20.194 5.222 -10.030 1.00 86.19 124 SER A CA 1
ATOM 935 C C . SER A 1 124 ? 19.420 5.359 -8.715 1.00 86.19 124 SER A C 1
ATOM 937 O O . SER A 1 124 ? 18.377 4.722 -8.546 1.00 86.19 124 SER A O 1
ATOM 939 N N . TYR A 1 125 ? 19.891 6.209 -7.800 1.00 93.50 125 TYR A N 1
ATOM 940 C CA . TYR A 1 125 ? 19.203 6.559 -6.557 1.00 93.50 125 TYR A CA 1
ATOM 941 C C . TYR A 1 125 ? 19.348 8.061 -6.251 1.00 93.50 125 TYR A C 1
ATOM 943 O O . TYR A 1 125 ? 20.103 8.461 -5.359 1.00 93.50 125 TYR A O 1
ATOM 951 N N . PRO A 1 126 ? 18.662 8.921 -7.024 1.00 93.75 126 PRO A N 1
ATOM 952 C CA . PRO A 1 126 ? 18.824 10.365 -6.918 1.00 93.75 126 PRO A CA 1
ATOM 953 C C . PRO A 1 126 ? 18.166 10.924 -5.641 1.00 93.75 126 PRO A C 1
ATOM 955 O O . PRO A 1 126 ? 17.298 10.266 -5.054 1.00 93.75 126 PRO A O 1
ATOM 958 N N . PRO A 1 127 ? 18.534 12.145 -5.201 1.00 94.00 127 PRO A N 1
ATOM 959 C CA . PRO A 1 127 ? 18.009 12.753 -3.974 1.00 94.00 127 PRO A CA 1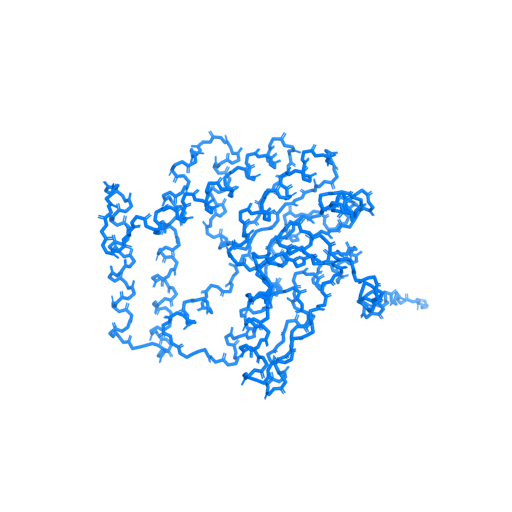
ATOM 960 C C . PRO A 1 127 ? 16.479 12.812 -3.905 1.00 94.00 127 PRO A C 1
ATOM 962 O O . PRO A 1 127 ? 15.903 12.657 -2.832 1.00 94.00 127 PRO A O 1
ATOM 965 N N . GLU A 1 128 ? 15.812 13.009 -5.040 1.00 93.12 128 GLU A N 1
ATOM 966 C CA . GLU A 1 128 ? 14.354 13.052 -5.132 1.00 93.12 128 GLU A CA 1
ATOM 967 C C . GLU A 1 128 ? 13.732 11.688 -4.811 1.00 93.12 128 GLU A C 1
ATOM 969 O O . GLU A 1 128 ? 12.760 11.612 -4.061 1.00 93.12 128 GLU A O 1
ATOM 974 N N . LEU A 1 129 ? 14.327 10.603 -5.322 1.00 91.44 129 LEU A N 1
ATOM 975 C CA . LEU A 1 129 ? 13.880 9.240 -5.035 1.00 91.44 129 LEU A CA 1
ATOM 976 C C . LEU A 1 129 ? 14.141 8.871 -3.571 1.00 91.44 129 LEU A C 1
ATOM 978 O O . LEU A 1 129 ? 13.293 8.261 -2.927 1.00 91.44 129 LEU A O 1
ATOM 982 N N . GLN A 1 130 ? 15.280 9.296 -3.021 1.00 93.19 130 GLN A N 1
ATOM 983 C CA . GLN A 1 130 ? 15.580 9.116 -1.602 1.00 93.19 130 GLN A CA 1
ATOM 984 C C . GLN A 1 130 ? 14.587 9.869 -0.707 1.00 93.19 130 GLN A C 1
ATOM 986 O O . GLN A 1 130 ? 14.134 9.325 0.301 1.00 93.19 130 GLN A O 1
ATOM 991 N N . ALA A 1 131 ? 14.239 11.109 -1.056 1.00 93.00 131 ALA A N 1
ATOM 992 C CA . ALA A 1 131 ? 13.250 11.889 -0.320 1.00 93.00 131 ALA A CA 1
ATOM 993 C C . ALA A 1 131 ? 11.872 11.213 -0.357 1.00 93.00 131 ALA A C 1
ATOM 995 O O . ALA A 1 131 ? 11.240 11.079 0.689 1.00 93.00 131 ALA A O 1
ATOM 996 N N . GLN A 1 132 ? 11.457 10.716 -1.527 1.00 92.69 132 GLN A N 1
ATOM 997 C CA . GLN A 1 132 ? 10.216 9.958 -1.685 1.00 92.69 132 GLN A CA 1
ATOM 998 C C . GLN A 1 132 ? 10.212 8.679 -0.834 1.00 92.69 132 GLN A C 1
ATOM 1000 O O . GLN A 1 132 ? 9.222 8.385 -0.170 1.00 92.69 132 GLN A O 1
ATOM 1005 N N . ASP A 1 133 ? 11.320 7.939 -0.799 1.00 94.44 133 ASP A N 1
ATOM 1006 C CA . ASP A 1 133 ? 11.447 6.733 0.025 1.00 94.44 133 ASP A CA 1
ATOM 1007 C C . ASP A 1 133 ? 11.349 7.023 1.516 1.00 94.44 133 ASP A C 1
ATOM 1009 O O . ASP A 1 133 ? 10.686 6.294 2.256 1.00 94.44 133 ASP A O 1
ATOM 1013 N N . VAL A 1 134 ? 12.000 8.091 1.972 1.00 94.94 134 VAL A N 1
ATOM 1014 C CA . VAL A 1 134 ? 11.898 8.535 3.363 1.00 94.94 134 VAL A CA 1
ATOM 1015 C C . VAL A 1 134 ? 10.463 8.935 3.690 1.00 94.94 134 VAL A C 1
ATOM 1017 O O . VAL A 1 134 ? 9.973 8.585 4.760 1.00 94.94 134 VAL A O 1
ATOM 1020 N N . GLU A 1 135 ? 9.778 9.624 2.779 1.00 94.88 135 GLU A N 1
ATOM 1021 C CA . GLU A 1 135 ? 8.393 10.042 2.971 1.00 94.88 135 GLU A CA 1
ATOM 1022 C C . GLU A 1 135 ? 7.449 8.832 3.068 1.00 94.88 135 GLU A C 1
ATOM 1024 O O . GLU A 1 135 ? 6.764 8.651 4.076 1.00 94.88 135 GLU A O 1
ATOM 1029 N N . VAL A 1 136 ? 7.461 7.958 2.058 1.00 94.38 136 VAL A N 1
ATOM 1030 C CA . VAL A 1 136 ? 6.535 6.823 1.943 1.00 94.38 136 VAL A CA 1
ATOM 1031 C C . VAL A 1 136 ? 6.842 5.741 2.974 1.00 94.38 136 VAL A C 1
ATOM 1033 O O . VAL A 1 136 ? 5.962 5.352 3.746 1.00 94.38 136 VAL A O 1
ATOM 1036 N N . TYR A 1 137 ? 8.087 5.257 3.037 1.00 96.44 137 TYR A N 1
ATOM 1037 C CA . TYR A 1 137 ? 8.446 4.191 3.976 1.00 96.44 137 TYR A CA 1
ATOM 1038 C C . TYR A 1 137 ? 8.547 4.699 5.414 1.00 96.44 137 TYR A C 1
ATOM 1040 O O . TYR A 1 137 ? 8.300 3.932 6.343 1.00 96.44 137 TYR A O 1
ATOM 1048 N N . GLY A 1 138 ? 8.842 5.986 5.623 1.00 96.38 138 GLY A N 1
ATOM 1049 C CA . GLY A 1 138 ? 8.758 6.612 6.942 1.00 96.38 138 GLY A CA 1
ATOM 1050 C C . GLY A 1 138 ? 7.320 6.677 7.458 1.00 96.38 138 GLY A C 1
ATOM 1051 O O . GLY A 1 138 ? 7.070 6.311 8.609 1.00 96.38 138 GLY A O 1
ATOM 1052 N N . ALA A 1 139 ? 6.364 7.062 6.606 1.00 96.88 139 ALA A N 1
ATOM 1053 C CA . ALA A 1 139 ? 4.943 7.044 6.948 1.00 96.88 139 ALA A CA 1
ATOM 1054 C C . ALA A 1 139 ? 4.433 5.614 7.199 1.00 96.88 139 ALA A C 1
ATOM 1056 O O . ALA A 1 139 ? 3.765 5.371 8.203 1.00 96.88 139 ALA A O 1
ATOM 1057 N N . LEU A 1 140 ? 4.816 4.639 6.364 1.00 97.94 140 LEU A N 1
ATOM 1058 C CA . LEU A 1 140 ? 4.479 3.230 6.594 1.00 97.94 140 LEU A CA 1
ATOM 1059 C C . LEU A 1 140 ? 5.068 2.713 7.918 1.00 97.94 140 LEU A C 1
ATOM 1061 O O . LEU A 1 140 ? 4.368 2.067 8.695 1.00 97.94 140 LEU A O 1
ATOM 1065 N N . HIS A 1 141 ? 6.329 3.028 8.220 1.00 98.44 141 HIS A N 1
ATOM 1066 C CA . HIS A 1 141 ? 6.946 2.678 9.500 1.00 98.44 141 HIS A CA 1
ATOM 1067 C C . HIS A 1 141 ? 6.167 3.271 10.684 1.00 98.44 141 HIS A C 1
ATOM 1069 O O . HIS A 1 141 ? 5.876 2.568 11.654 1.00 98.44 141 HIS A O 1
ATOM 1075 N N . SER A 1 142 ? 5.808 4.556 10.615 1.00 98.25 142 SER A N 1
ATOM 1076 C CA . SER A 1 142 ? 5.011 5.233 11.648 1.00 98.25 142 SER A CA 1
ATOM 1077 C C . SER A 1 142 ? 3.644 4.564 11.860 1.00 98.25 142 SER A C 1
ATOM 1079 O O . SER A 1 142 ? 3.237 4.325 13.008 1.00 98.25 142 SER A O 1
ATOM 1081 N N . LEU A 1 143 ? 2.988 4.155 10.770 1.00 98.69 143 LEU A N 1
ATOM 1082 C CA . LEU A 1 143 ? 1.742 3.398 10.807 1.00 98.69 143 LEU A CA 1
ATOM 1083 C C . LEU A 1 143 ? 1.925 2.048 11.503 1.00 98.69 143 LEU A C 1
ATOM 1085 O O . LEU A 1 143 ? 1.148 1.725 12.401 1.00 98.69 143 LEU A O 1
ATOM 1089 N N . ILE A 1 144 ? 2.974 1.292 11.165 1.00 98.62 144 ILE A N 1
ATOM 1090 C CA . ILE A 1 144 ? 3.266 -0.013 11.782 1.00 98.62 144 ILE A CA 1
ATOM 1091 C C . ILE A 1 144 ? 3.507 0.130 13.285 1.00 98.62 144 ILE A C 1
ATOM 1093 O O . ILE A 1 144 ? 2.938 -0.630 14.072 1.00 98.62 144 ILE A O 1
ATOM 1097 N N . VAL A 1 145 ? 4.301 1.118 13.705 1.00 98.44 145 VAL A N 1
ATOM 1098 C CA . VAL A 1 145 ? 4.563 1.387 15.127 1.00 98.44 145 VAL A CA 1
ATOM 1099 C C . VAL A 1 145 ? 3.270 1.751 15.859 1.00 98.44 145 VAL A C 1
ATOM 1101 O O . VAL A 1 145 ? 2.987 1.213 16.933 1.00 98.44 145 VAL A O 1
ATOM 1104 N N . THR A 1 146 ? 2.453 2.628 15.270 1.00 98.38 146 THR A N 1
ATOM 1105 C CA . THR A 1 146 ? 1.174 3.054 15.854 1.00 98.38 146 THR A CA 1
ATOM 1106 C C . THR A 1 146 ? 0.195 1.887 15.981 1.00 98.38 146 THR A C 1
ATOM 1108 O O . THR A 1 146 ? -0.389 1.689 17.049 1.00 98.38 146 THR A O 1
ATOM 1111 N N . ALA A 1 147 ? 0.043 1.094 14.919 1.00 98.06 147 ALA A N 1
ATOM 1112 C CA . ALA A 1 147 ? -0.829 -0.073 14.873 1.00 98.06 147 ALA A CA 1
ATOM 1113 C C . ALA A 1 147 ? -0.394 -1.132 15.896 1.00 98.06 147 ALA A C 1
ATOM 1115 O O . ALA A 1 147 ? -1.189 -1.558 16.740 1.00 98.06 147 ALA A O 1
ATOM 1116 N N . THR A 1 148 ? 0.897 -1.465 15.919 1.00 96.44 148 THR A N 1
ATOM 1117 C CA . THR A 1 148 ? 1.456 -2.461 16.841 1.00 96.44 148 THR A CA 1
ATOM 1118 C C . THR A 1 148 ? 1.306 -2.036 18.298 1.00 96.44 148 THR A C 1
ATOM 1120 O O . THR A 1 148 ? 0.894 -2.839 19.136 1.00 96.44 148 THR A O 1
ATOM 1123 N N . GLY A 1 149 ? 1.521 -0.752 18.608 1.00 96.44 149 GLY A N 1
ATOM 1124 C CA . GLY A 1 149 ? 1.286 -0.195 19.944 1.00 96.44 149 GLY A CA 1
ATOM 1125 C C . GLY A 1 149 ? -0.168 -0.307 20.430 1.00 96.44 149 GLY A C 1
ATOM 1126 O O . GLY A 1 149 ? -0.436 -0.122 21.619 1.00 96.44 149 GLY A O 1
ATOM 1127 N N . LYS A 1 150 ? -1.114 -0.619 19.534 1.00 96.62 150 LYS A N 1
ATOM 1128 C CA . LYS A 1 150 ? -2.531 -0.886 19.831 1.00 96.62 150 LYS A CA 1
ATOM 1129 C C . LYS A 1 150 ? -2.941 -2.346 19.604 1.00 96.62 150 LYS A C 1
ATOM 1131 O O . LYS A 1 150 ? -4.130 -2.650 19.684 1.00 96.62 150 LYS A O 1
ATOM 1136 N N . GLY A 1 151 ? -1.986 -3.243 19.349 1.00 95.38 151 GLY A N 1
ATOM 1137 C CA . GLY A 1 151 ? -2.258 -4.652 19.053 1.00 95.38 151 GLY A CA 1
ATOM 1138 C C . GLY A 1 151 ? -3.001 -4.856 17.731 1.00 95.38 151 GLY A C 1
ATOM 1139 O O . GLY A 1 151 ? -3.827 -5.761 17.631 1.00 95.38 151 GLY A O 1
ATOM 1140 N N . VAL A 1 152 ? -2.760 -3.982 16.751 1.00 97.50 152 VAL A N 1
ATOM 1141 C CA . VAL A 1 152 ? -3.336 -4.043 15.405 1.00 97.50 152 VAL A CA 1
ATOM 1142 C C . VAL A 1 152 ? -2.238 -4.492 14.430 1.00 97.50 152 VAL A C 1
ATOM 1144 O O . VAL A 1 152 ? -1.296 -3.730 14.213 1.00 97.50 152 VAL A O 1
ATOM 1147 N N . PRO A 1 153 ? -2.297 -5.710 13.863 1.00 96.12 153 PRO A N 1
ATOM 1148 C CA . PRO A 1 153 ? -1.354 -6.150 12.840 1.00 96.12 153 PRO A CA 1
ATOM 1149 C C . PRO A 1 153 ? -1.483 -5.339 11.544 1.00 96.12 153 PRO A C 1
ATOM 1151 O O . PRO A 1 153 ? -2.580 -4.927 11.162 1.00 96.12 153 PRO A O 1
ATOM 1154 N N . VAL A 1 154 ? -0.354 -5.175 10.850 1.00 97.94 154 VAL A N 1
ATOM 1155 C CA . VAL A 1 154 ? -0.272 -4.610 9.495 1.00 97.94 154 VAL A CA 1
ATOM 1156 C C . VAL A 1 154 ? 0.101 -5.719 8.509 1.00 97.94 154 VAL A C 1
ATOM 1158 O O . VAL A 1 154 ? 1.030 -6.492 8.760 1.00 97.94 154 VAL A O 1
ATOM 1161 N N . VAL A 1 155 ? -0.637 -5.802 7.403 1.00 97.06 155 VAL A N 1
ATOM 1162 C CA . VAL A 1 155 ? -0.528 -6.850 6.383 1.00 97.06 155 VAL A CA 1
ATOM 1163 C C . VAL A 1 155 ? -0.223 -6.229 5.021 1.00 97.06 155 VAL A C 1
ATOM 1165 O O . VAL A 1 155 ? -1.027 -5.452 4.513 1.00 97.06 155 VAL A O 1
ATOM 1168 N N . ALA A 1 156 ? 0.904 -6.604 4.420 1.00 95.56 156 ALA A N 1
ATOM 1169 C CA . ALA A 1 156 ? 1.231 -6.301 3.026 1.00 95.56 156 ALA A CA 1
ATOM 1170 C C . ALA A 1 156 ? 0.630 -7.371 2.100 1.00 95.56 156 ALA A C 1
ATOM 1172 O O . ALA A 1 156 ? 0.858 -8.565 2.316 1.00 95.56 156 ALA A O 1
ATOM 1173 N N . ASN A 1 157 ? -0.173 -6.966 1.112 1.00 91.44 157 ASN A N 1
ATOM 1174 C CA . ASN A 1 157 ? -0.939 -7.901 0.280 1.00 91.44 157 ASN A CA 1
ATOM 1175 C C . ASN A 1 157 ? -1.182 -7.449 -1.174 1.00 91.44 157 ASN A C 1
ATOM 1177 O O . ASN A 1 157 ? -2.215 -7.799 -1.741 1.00 91.44 157 ASN A O 1
ATOM 1181 N N . ASP A 1 158 ? -0.253 -6.702 -1.773 1.00 86.88 158 ASP A N 1
ATOM 1182 C CA . ASP A 1 158 ? -0.276 -6.363 -3.205 1.00 86.88 158 ASP A CA 1
ATOM 1183 C C . ASP A 1 158 ? 0.499 -7.405 -4.031 1.00 86.88 158 ASP A C 1
ATOM 1185 O O . ASP A 1 158 ? 1.727 -7.489 -3.957 1.00 86.88 158 ASP A O 1
ATOM 1189 N N . PHE A 1 159 ? -0.223 -8.211 -4.812 1.00 78.94 159 PHE A N 1
ATOM 1190 C CA . PHE A 1 159 ? 0.348 -9.230 -5.698 1.00 78.94 159 PHE A CA 1
ATOM 1191 C C . PHE A 1 159 ? 0.454 -8.764 -7.167 1.00 78.94 159 PHE A C 1
ATOM 1193 O O . PHE A 1 159 ? 1.116 -9.428 -7.961 1.00 78.94 159 PHE A O 1
ATOM 1200 N N . GLY A 1 160 ? -0.125 -7.612 -7.534 1.00 70.12 160 GLY A N 1
ATOM 1201 C CA . GLY A 1 160 ? -0.261 -7.117 -8.915 1.00 70.12 160 GLY A CA 1
ATOM 1202 C C . GLY A 1 160 ? 0.952 -6.343 -9.449 1.00 70.12 160 GLY A C 1
ATOM 1203 O O . GLY A 1 160 ? 0.826 -5.499 -10.343 1.00 70.12 160 GLY A O 1
ATOM 1204 N N . ARG A 1 161 ? 2.146 -6.599 -8.897 1.00 72.88 161 ARG A N 1
ATOM 1205 C CA . ARG A 1 161 ? 3.363 -5.789 -9.112 1.00 72.88 161 ARG A CA 1
ATOM 1206 C C . ARG A 1 161 ? 3.897 -5.844 -10.547 1.00 72.88 161 ARG A C 1
ATOM 1208 O O . ARG A 1 161 ? 4.561 -4.907 -10.989 1.00 72.88 161 ARG A O 1
ATOM 1215 N N . GLU A 1 162 ? 3.578 -6.895 -11.300 1.00 65.31 162 GLU A N 1
ATOM 1216 C CA . GLU A 1 162 ? 3.958 -7.035 -12.713 1.00 65.31 162 GLU A CA 1
ATOM 1217 C C . GLU A 1 162 ? 3.359 -5.926 -13.587 1.00 65.31 162 GLU A C 1
ATOM 1219 O O . GLU A 1 162 ? 4.060 -5.317 -14.401 1.00 65.31 162 GLU A O 1
ATOM 1224 N N . GLY A 1 163 ? 2.095 -5.569 -13.340 1.00 64.62 163 GLY A N 1
ATOM 1225 C CA . GLY A 1 163 ? 1.430 -4.474 -14.039 1.00 64.62 163 GLY A CA 1
ATOM 1226 C C . GLY A 1 163 ? 2.068 -3.107 -13.763 1.00 64.62 163 GLY A C 1
ATOM 1227 O O . GLY A 1 163 ? 2.017 -2.223 -14.619 1.00 64.62 163 GLY A O 1
ATOM 1228 N N . LEU A 1 164 ? 2.697 -2.907 -12.597 1.00 71.88 164 LEU A N 1
ATOM 1229 C CA . LEU A 1 164 ? 3.443 -1.677 -12.299 1.00 71.88 164 LEU A CA 1
ATOM 1230 C C . LEU A 1 164 ? 4.708 -1.572 -13.146 1.00 71.88 164 LEU A C 1
ATOM 1232 O O . LEU A 1 164 ? 4.965 -0.513 -13.724 1.00 71.88 164 LEU A O 1
ATOM 1236 N N . LEU A 1 165 ? 5.466 -2.667 -13.250 1.00 75.19 165 LEU A N 1
ATOM 1237 C CA . LEU A 1 165 ? 6.672 -2.697 -14.066 1.00 75.19 165 LEU A CA 1
ATOM 1238 C C . LEU A 1 165 ? 6.313 -2.486 -15.540 1.00 75.19 165 LEU A C 1
ATOM 1240 O O . LEU A 1 165 ? 6.838 -1.563 -16.160 1.00 75.19 165 LEU A O 1
ATOM 1244 N N . LEU A 1 166 ? 5.353 -3.242 -16.079 1.00 69.50 166 LEU A N 1
ATOM 1245 C CA . LEU A 1 166 ? 4.922 -3.114 -17.475 1.00 69.50 166 LEU A CA 1
ATOM 1246 C C . LEU A 1 166 ? 4.427 -1.708 -17.820 1.00 69.50 166 LEU A C 1
ATOM 1248 O O . LEU A 1 166 ? 4.827 -1.181 -18.851 1.00 69.50 166 LEU A O 1
ATOM 1252 N N . ASN A 1 167 ? 3.653 -1.056 -16.947 1.00 69.06 167 ASN A N 1
ATOM 1253 C CA . ASN A 1 167 ? 3.229 0.333 -17.161 1.00 69.06 167 ASN A CA 1
ATOM 1254 C C . ASN A 1 167 ? 4.412 1.313 -17.288 1.00 69.06 167 ASN A C 1
ATOM 1256 O O . ASN A 1 167 ? 4.291 2.357 -17.924 1.00 69.06 167 ASN A O 1
ATOM 1260 N N . SER A 1 168 ? 5.555 0.994 -16.676 1.00 67.38 168 SER A N 1
ATOM 1261 C CA . SER A 1 168 ? 6.751 1.839 -16.714 1.00 67.38 168 SER A CA 1
ATOM 1262 C C . SER A 1 168 ? 7.690 1.558 -17.891 1.00 67.38 168 SER A C 1
ATOM 1264 O O . SER A 1 168 ? 8.518 2.413 -18.206 1.00 67.38 168 SER A O 1
ATOM 1266 N N . VAL A 1 169 ? 7.584 0.390 -18.541 1.00 67.31 169 VAL A N 1
ATOM 1267 C CA . VAL A 1 169 ? 8.581 -0.055 -19.533 1.00 67.31 169 VAL A CA 1
ATOM 1268 C C . VAL A 1 169 ? 8.032 -0.717 -20.805 1.00 67.31 169 VAL A C 1
ATOM 1270 O O . VAL A 1 169 ? 8.807 -0.955 -21.729 1.00 67.31 169 VAL A O 1
ATOM 1273 N N . GLY A 1 170 ? 6.738 -1.028 -20.901 1.00 63.25 170 GLY A N 1
ATOM 1274 C CA . GLY A 1 170 ? 6.188 -1.823 -22.003 1.00 63.25 170 GLY A CA 1
ATOM 1275 C C . GLY A 1 170 ? 4.697 -1.609 -22.272 1.00 63.25 170 GLY A C 1
ATOM 1276 O O . GLY A 1 170 ? 4.048 -0.737 -21.699 1.00 63.25 170 GLY A O 1
ATOM 1277 N N . ALA A 1 171 ? 4.149 -2.410 -23.188 1.00 64.56 171 ALA A N 1
ATOM 1278 C CA . ALA A 1 171 ? 2.715 -2.441 -23.460 1.00 64.56 171 ALA A CA 1
ATOM 1279 C C . ALA A 1 171 ? 2.036 -3.438 -22.512 1.00 64.56 171 ALA A C 1
ATOM 1281 O O . ALA A 1 171 ? 2.351 -4.628 -22.531 1.00 64.56 171 ALA A O 1
ATOM 1282 N N . MET A 1 172 ? 1.096 -2.956 -21.700 1.00 70.69 172 MET A N 1
ATOM 1283 C CA . MET A 1 172 ? 0.200 -3.831 -20.947 1.00 70.69 172 MET A CA 1
ATOM 1284 C C . MET A 1 172 ? -0.827 -4.449 -21.896 1.00 70.69 172 MET A C 1
ATOM 1286 O O . MET A 1 172 ? -1.409 -3.771 -22.746 1.00 70.69 172 MET A O 1
ATOM 1290 N N . THR A 1 173 ? -1.063 -5.744 -21.740 1.00 69.56 173 THR A N 1
ATOM 1291 C CA . THR A 1 173 ? -2.212 -6.425 -22.318 1.00 69.56 173 THR A CA 1
ATOM 1292 C C . THR A 1 173 ? -3.447 -6.189 -21.451 1.00 69.56 173 THR A C 1
ATOM 1294 O O . THR A 1 173 ? -3.378 -5.803 -20.286 1.00 69.56 173 THR A O 1
ATOM 1297 N N . VAL A 1 174 ? -4.608 -6.484 -22.024 1.00 66.94 174 VAL A N 1
ATOM 1298 C CA . VAL A 1 174 ? -5.887 -6.536 -21.306 1.00 66.94 174 VAL A CA 1
ATOM 1299 C C . VAL A 1 174 ? -5.834 -7.502 -20.121 1.00 66.94 174 VAL A C 1
ATOM 1301 O O . VAL A 1 174 ? -6.382 -7.191 -19.071 1.00 66.94 174 VAL A O 1
ATOM 1304 N N . GLY A 1 175 ? -5.155 -8.644 -20.274 1.00 70.12 175 GLY A N 1
ATOM 1305 C CA . GLY A 1 175 ? -4.981 -9.619 -19.196 1.00 70.12 175 GLY A CA 1
ATOM 1306 C C . GLY A 1 175 ? -4.218 -9.035 -18.010 1.00 70.12 175 GLY A C 1
ATOM 1307 O O . GLY A 1 175 ? -4.669 -9.174 -16.882 1.00 70.12 175 GLY A O 1
ATOM 1308 N N . ASP A 1 176 ? -3.148 -8.280 -18.266 1.00 73.44 176 ASP A N 1
ATOM 1309 C CA . ASP A 1 176 ? -2.352 -7.654 -17.197 1.00 73.44 176 ASP A CA 1
ATOM 1310 C C . ASP A 1 176 ? -3.132 -6.598 -16.435 1.00 73.44 176 ASP A C 1
ATOM 1312 O O . ASP A 1 176 ? -2.977 -6.453 -15.229 1.00 73.44 176 ASP A O 1
ATOM 1316 N N . LEU A 1 177 ? -3.965 -5.835 -17.145 1.00 71.00 177 LEU A N 1
ATOM 1317 C CA . LEU A 1 177 ? -4.831 -4.849 -16.515 1.00 71.00 177 LEU A CA 1
ATOM 1318 C C . LEU A 1 177 ? -5.881 -5.532 -15.634 1.00 71.00 177 LEU A C 1
ATOM 1320 O O . LEU A 1 177 ? -6.145 -5.049 -14.539 1.00 71.00 177 LEU A O 1
ATOM 1324 N N . ILE A 1 178 ? -6.434 -6.667 -16.079 1.00 72.44 178 ILE A N 1
ATOM 1325 C CA . ILE A 1 178 ? -7.368 -7.475 -15.284 1.00 72.44 178 ILE A CA 1
ATOM 1326 C C . ILE A 1 178 ? -6.681 -8.020 -14.034 1.00 72.44 178 ILE A C 1
ATOM 1328 O O . ILE A 1 178 ? -7.221 -7.875 -12.945 1.00 72.44 178 ILE A O 1
ATOM 1332 N N . GLU A 1 179 ? -5.509 -8.636 -14.181 1.00 75.69 179 GLU A N 1
ATOM 1333 C CA . GLU A 1 179 ? -4.763 -9.220 -13.061 1.00 75.69 179 GLU A CA 1
ATOM 1334 C C . GLU A 1 179 ? -4.292 -8.154 -12.075 1.00 75.69 179 GLU A C 1
ATOM 1336 O O . GLU A 1 179 ? -4.400 -8.341 -10.867 1.00 75.69 179 GLU A O 1
ATOM 1341 N N . ARG A 1 180 ? -3.841 -6.999 -12.573 1.00 75.69 180 ARG A N 1
ATOM 1342 C CA . ARG A 1 180 ? -3.472 -5.857 -11.734 1.00 75.69 180 ARG A CA 1
ATOM 1343 C C . ARG A 1 180 ? -4.641 -5.369 -10.884 1.00 75.69 180 ARG A C 1
ATOM 1345 O O . ARG A 1 180 ? -4.417 -4.923 -9.772 1.00 75.69 180 ARG A O 1
ATOM 1352 N N . MET A 1 181 ? -5.857 -5.423 -11.413 1.00 76.25 181 MET A N 1
ATOM 1353 C CA . MET A 1 181 ? -7.075 -4.956 -10.752 1.00 76.25 181 MET A CA 1
ATOM 1354 C C . MET A 1 181 ? -7.747 -6.028 -9.874 1.00 76.25 181 MET A C 1
ATOM 1356 O O . MET A 1 181 ? -8.774 -5.748 -9.257 1.00 76.25 181 MET A O 1
ATOM 1360 N N . ASP A 1 182 ? -7.201 -7.247 -9.823 1.00 83.12 182 ASP A N 1
ATOM 1361 C CA . ASP A 1 182 ? -7.775 -8.376 -9.091 1.00 83.12 182 ASP A CA 1
ATOM 1362 C C . ASP A 1 182 ? -7.163 -8.499 -7.688 1.00 83.12 182 ASP A C 1
ATOM 1364 O O . ASP A 1 182 ? -6.048 -8.986 -7.495 1.00 83.12 182 ASP A O 1
ATOM 1368 N N . ASP A 1 183 ? -7.920 -8.074 -6.680 1.00 87.69 183 ASP A N 1
ATOM 1369 C CA . ASP A 1 183 ? -7.511 -8.113 -5.280 1.00 87.69 183 ASP A CA 1
ATOM 1370 C C . ASP A 1 183 ? -7.834 -9.447 -4.591 1.00 87.69 183 ASP A C 1
ATOM 1372 O O . ASP A 1 183 ? -7.552 -9.590 -3.401 1.00 87.69 183 ASP A O 1
ATOM 1376 N N . THR A 1 184 ? -8.379 -10.449 -5.294 1.00 87.31 184 THR A N 1
ATOM 1377 C CA . THR A 1 184 ? -8.864 -11.699 -4.676 1.00 87.31 184 THR A CA 1
ATOM 1378 C C . THR A 1 184 ? -7.774 -12.402 -3.862 1.00 87.31 184 THR A C 1
ATOM 1380 O O . THR A 1 184 ? -7.985 -12.743 -2.697 1.00 87.31 184 THR A O 1
ATOM 1383 N N . ALA A 1 185 ? -6.571 -12.557 -4.427 1.00 89.62 185 ALA A N 1
ATOM 1384 C CA . ALA A 1 185 ? -5.443 -13.176 -3.724 1.00 89.62 185 ALA A CA 1
ATOM 1385 C C . ALA A 1 185 ? -4.972 -12.333 -2.523 1.00 89.62 185 ALA A C 1
ATOM 1387 O O . ALA A 1 185 ? -4.613 -12.868 -1.468 1.00 89.62 185 ALA A O 1
ATOM 1388 N N . GLY A 1 186 ? -5.011 -11.003 -2.661 1.00 90.69 186 GLY A N 1
ATOM 1389 C CA . GLY A 1 186 ? -4.748 -10.071 -1.568 1.00 90.69 186 GLY A CA 1
ATOM 1390 C C . GLY A 1 186 ? -5.782 -10.191 -0.443 1.00 90.69 186 GLY A C 1
ATOM 1391 O O . GLY A 1 186 ? -5.421 -10.142 0.740 1.00 90.69 186 GLY A O 1
ATOM 1392 N N . GLY A 1 187 ? -7.051 -10.382 -0.805 1.00 91.06 187 GLY A N 1
ATOM 1393 C CA . GLY A 1 187 ? -8.181 -10.600 0.092 1.00 91.06 187 GLY A CA 1
ATOM 1394 C C . GLY A 1 187 ? -8.061 -11.911 0.859 1.00 91.06 187 GLY A C 1
ATOM 1395 O O . GLY A 1 187 ? -8.180 -11.915 2.087 1.00 91.06 187 GLY A O 1
ATOM 1396 N N . ASP A 1 188 ? -7.729 -13.009 0.178 1.00 92.94 188 ASP A N 1
ATOM 1397 C CA . ASP A 1 188 ? -7.500 -14.314 0.808 1.00 92.94 188 ASP A CA 1
ATOM 1398 C C . ASP A 1 188 ? -6.352 -14.254 1.830 1.00 92.94 188 ASP A C 1
ATOM 1400 O O . ASP A 1 188 ? -6.481 -14.746 2.959 1.00 92.94 188 ASP A O 1
ATOM 1404 N N . LEU A 1 189 ? -5.245 -13.579 1.488 1.00 93.69 189 LEU A N 1
ATOM 1405 C CA . LEU A 1 189 ? -4.142 -13.359 2.426 1.00 93.69 189 LEU A CA 1
ATOM 1406 C C . LEU A 1 189 ? -4.600 -12.552 3.651 1.00 93.69 189 LEU A C 1
ATOM 1408 O O . LEU A 1 189 ? -4.275 -12.927 4.781 1.00 93.69 189 LEU A O 1
ATOM 1412 N N . LEU A 1 190 ? -5.373 -11.480 3.453 1.00 94.00 190 LEU A N 1
ATOM 1413 C CA . LEU A 1 190 ? -5.943 -10.693 4.550 1.00 94.00 190 LEU A CA 1
ATOM 1414 C C . LEU A 1 190 ? -6.868 -11.549 5.428 1.00 94.00 190 LEU A C 1
ATOM 1416 O O . LEU A 1 190 ? -6.742 -11.524 6.650 1.00 94.00 190 LEU A O 1
ATOM 1420 N N . GLY A 1 191 ? -7.746 -12.352 4.825 1.00 92.94 191 GLY A N 1
ATOM 1421 C CA . GLY A 1 191 ? -8.672 -13.244 5.528 1.00 92.94 191 GLY A CA 1
ATOM 1422 C C . GLY A 1 191 ? -7.983 -14.347 6.334 1.00 92.94 191 GLY A C 1
ATOM 1423 O O . GLY A 1 191 ? -8.508 -14.786 7.352 1.00 92.94 191 GLY A O 1
ATOM 1424 N N . SER A 1 192 ? -6.770 -14.748 5.942 1.00 92.62 192 SER A N 1
ATOM 1425 C CA . SER A 1 192 ? -5.927 -15.651 6.739 1.00 92.62 192 SER A CA 1
ATOM 1426 C C . SER A 1 192 ? -5.295 -14.986 7.974 1.00 92.62 192 SER A C 1
ATOM 1428 O O . SER A 1 192 ? -4.817 -15.681 8.871 1.00 92.62 192 SER A O 1
ATOM 1430 N N . ARG A 1 193 ? -5.278 -13.646 8.030 1.00 90.75 193 ARG A N 1
ATOM 1431 C CA . ARG A 1 193 ? -4.590 -12.844 9.060 1.00 90.75 193 ARG A CA 1
ATOM 1432 C C . ARG A 1 193 ? -5.530 -11.983 9.908 1.00 90.75 193 ARG A C 1
ATOM 1434 O O . ARG A 1 193 ? -5.111 -11.505 10.961 1.00 90.75 193 ARG A O 1
ATOM 1441 N N . ALA A 1 194 ? -6.771 -11.784 9.475 1.00 92.62 194 ALA A N 1
ATOM 1442 C CA . ALA A 1 194 ? -7.790 -11.009 10.171 1.00 92.62 194 ALA A CA 1
ATOM 1443 C C . ALA A 1 194 ? -9.043 -11.854 10.436 1.00 92.62 194 ALA A C 1
ATOM 1445 O O . ALA A 1 194 ? -9.414 -12.713 9.640 1.00 92.62 194 ALA A O 1
ATOM 1446 N N . ASP A 1 195 ? -9.724 -11.587 11.551 1.00 93.44 195 ASP A N 1
ATOM 1447 C CA . ASP A 1 195 ? -10.991 -12.239 11.868 1.00 93.44 195 ASP A CA 1
ATOM 1448 C C . ASP A 1 195 ? -12.129 -11.535 11.123 1.00 93.44 195 ASP A C 1
ATOM 1450 O O . ASP A 1 195 ? -12.702 -10.542 11.583 1.00 93.44 195 ASP A O 1
ATOM 1454 N N . LEU A 1 196 ? -12.482 -12.071 9.956 1.00 93.31 196 LEU A N 1
ATOM 1455 C CA . LEU A 1 196 ? -13.545 -11.512 9.123 1.00 93.31 196 LEU A CA 1
ATOM 1456 C C . LEU A 1 196 ? -14.944 -11.646 9.748 1.00 93.31 196 LEU A C 1
ATOM 1458 O O . LEU A 1 196 ? -15.865 -10.979 9.282 1.00 93.31 196 LEU A O 1
ATOM 1462 N N . SER A 1 197 ? -15.103 -12.421 10.827 1.00 91.19 197 SER A N 1
ATOM 1463 C CA . SER A 1 197 ? -16.353 -12.503 11.596 1.00 91.19 197 SER A CA 1
ATOM 1464 C C . SER A 1 197 ? -16.459 -11.450 12.707 1.00 91.19 197 SER A C 1
ATOM 1466 O O . SER A 1 197 ? -17.539 -11.217 13.254 1.00 91.19 197 SER A O 1
ATOM 1468 N N . SER A 1 198 ? -15.351 -10.782 13.037 1.00 92.38 198 SER A N 1
ATOM 1469 C CA . SER A 1 198 ? -15.303 -9.762 14.080 1.00 92.38 198 SER A CA 1
ATOM 1470 C C . SER A 1 198 ? -16.032 -8.485 13.669 1.00 92.38 198 SER A C 1
ATOM 1472 O O . SER A 1 198 ? -15.920 -8.018 12.537 1.00 92.38 198 SER A O 1
ATOM 1474 N N . SER A 1 199 ? -16.697 -7.836 14.629 1.00 90.31 199 SER A N 1
ATOM 1475 C CA . SER A 1 199 ? -17.296 -6.507 14.444 1.00 90.31 199 SER A CA 1
ATOM 1476 C C . SER A 1 199 ? -16.273 -5.363 14.491 1.00 90.31 199 SER A C 1
ATOM 1478 O O . SER A 1 199 ? -16.655 -4.192 14.491 1.00 90.31 199 SER A O 1
ATOM 1480 N N . ARG A 1 200 ? -14.980 -5.677 14.645 1.00 96.06 200 ARG A N 1
ATOM 1481 C CA . ARG A 1 200 ? -13.890 -4.701 14.558 1.00 96.06 200 ARG A CA 1
ATOM 1482 C C . ARG A 1 200 ? -13.586 -4.404 13.094 1.00 96.06 200 ARG A C 1
ATOM 1484 O O . ARG A 1 200 ? -13.542 -5.319 12.275 1.00 96.06 200 ARG A O 1
ATOM 1491 N N . SER A 1 201 ? -13.328 -3.141 12.800 1.00 98.00 201 SER A N 1
ATOM 1492 C CA . SER A 1 201 ? -13.018 -2.640 11.466 1.00 98.00 201 SER A CA 1
ATOM 1493 C C . SER A 1 201 ? -11.638 -3.076 10.988 1.00 98.00 201 SER A C 1
ATOM 1495 O O . SER A 1 201 ? -10.692 -3.182 11.773 1.00 98.00 201 SER A O 1
ATOM 1497 N N . ILE A 1 202 ? -11.507 -3.249 9.685 1.00 98.00 202 ILE A N 1
ATOM 1498 C CA . ILE A 1 202 ? -10.250 -3.354 8.955 1.00 98.00 202 ILE A CA 1
ATOM 1499 C C . ILE A 1 202 ? -10.041 -2.028 8.218 1.00 98.00 202 ILE A C 1
ATOM 1501 O O . ILE A 1 202 ? -10.983 -1.472 7.654 1.00 98.00 202 ILE A O 1
ATOM 1505 N N . LEU A 1 203 ? -8.818 -1.500 8.259 1.00 98.06 203 LEU A N 1
ATOM 1506 C CA . LEU A 1 203 ? -8.420 -0.353 7.440 1.00 98.06 203 LEU A CA 1
ATOM 1507 C C . LEU A 1 203 ? -7.587 -0.870 6.269 1.00 98.06 203 LEU A C 1
ATOM 1509 O O . LEU A 1 203 ? -6.613 -1.582 6.489 1.00 98.06 203 LEU A O 1
ATOM 1513 N N . VAL A 1 204 ? -7.952 -0.527 5.043 1.00 96.38 204 VAL A N 1
ATOM 1514 C CA . VAL A 1 204 ? -7.289 -1.010 3.827 1.00 96.38 204 VAL A CA 1
ATOM 1515 C C . VAL A 1 204 ? -6.791 0.186 3.027 1.00 96.38 204 VAL A C 1
ATOM 1517 O O . VAL A 1 204 ? -7.562 1.105 2.785 1.00 96.38 204 VAL A O 1
ATOM 1520 N N . GLN A 1 205 ? -5.527 0.185 2.608 1.00 94.69 205 GLN A N 1
ATOM 1521 C CA . GLN A 1 205 ? -4.998 1.123 1.617 1.00 94.69 205 GLN A CA 1
ATOM 1522 C C . GLN A 1 205 ? -4.824 0.388 0.290 1.00 94.69 205 GLN A C 1
ATOM 1524 O O . GLN A 1 205 ? -4.305 -0.733 0.250 1.00 94.69 205 GLN A O 1
ATOM 1529 N N . ARG A 1 206 ? -5.297 1.039 -0.772 1.00 88.81 206 ARG A N 1
ATOM 1530 C CA . ARG A 1 206 ? -5.247 0.600 -2.161 1.00 88.81 206 ARG A CA 1
ATOM 1531 C C . ARG A 1 206 ? -5.118 1.791 -3.097 1.00 88.81 206 ARG A C 1
ATOM 1533 O O . ARG A 1 206 ? -5.583 2.880 -2.765 1.00 88.81 206 ARG A O 1
ATOM 1540 N N . GLY A 1 207 ? -4.575 1.567 -4.284 1.00 81.38 207 GLY A N 1
ATOM 1541 C CA . GLY A 1 207 ? -4.606 2.530 -5.363 1.00 81.38 207 GLY A CA 1
ATOM 1542 C C . GLY A 1 207 ? -6.046 2.801 -5.787 1.00 81.38 207 GLY A C 1
ATOM 1543 O O . GLY A 1 207 ? -6.916 1.931 -5.703 1.00 81.38 207 GLY A O 1
ATOM 1544 N N . SER A 1 208 ? -6.311 4.004 -6.283 1.00 71.88 208 SER A N 1
ATOM 1545 C CA . SER A 1 208 ? -7.608 4.411 -6.841 1.00 71.88 208 SER A CA 1
ATOM 1546 C C . SER A 1 208 ? -8.223 3.380 -7.802 1.00 71.88 208 SER A C 1
ATOM 1548 O O . SER A 1 208 ? -9.433 3.157 -7.790 1.00 71.88 208 SER A O 1
ATOM 1550 N N . TYR A 1 209 ? -7.384 2.693 -8.580 1.00 69.56 209 TYR A N 1
ATOM 1551 C CA . TYR A 1 209 ? -7.795 1.689 -9.563 1.00 69.56 209 TYR A CA 1
ATOM 1552 C C . TYR A 1 209 ? -8.373 0.387 -8.988 1.00 69.56 209 TYR A C 1
ATOM 1554 O O . TYR A 1 209 ? -8.910 -0.415 -9.746 1.00 69.56 209 TYR A O 1
ATOM 1562 N N . HIS A 1 210 ? -8.267 0.172 -7.678 1.00 73.56 210 HIS A N 1
ATOM 1563 C CA . HIS A 1 210 ? -8.679 -1.066 -7.017 1.00 73.56 210 HIS A CA 1
ATOM 1564 C C . HIS A 1 210 ? -10.035 -0.967 -6.307 1.00 73.56 210 HIS A C 1
ATOM 1566 O O . HIS A 1 210 ? -10.577 -1.989 -5.900 1.00 73.56 210 HIS A O 1
ATOM 1572 N N . VAL A 1 211 ? -10.587 0.240 -6.137 1.00 65.31 211 VAL A N 1
ATOM 1573 C CA . VAL A 1 211 ? -11.658 0.502 -5.147 1.00 65.31 211 VAL A CA 1
ATOM 1574 C C . VAL A 1 211 ? -12.940 1.123 -5.717 1.00 65.31 211 VAL A C 1
ATOM 1576 O O . VAL A 1 211 ? -13.937 1.319 -5.016 1.00 65.31 211 VAL A O 1
ATOM 1579 N N . TRP A 1 212 ? -12.922 1.530 -6.983 1.00 63.81 212 TRP A N 1
ATOM 1580 C CA . TRP A 1 212 ? -14.131 1.942 -7.699 1.00 63.81 212 TRP A CA 1
ATOM 1581 C C . TRP A 1 212 ? -14.448 0.805 -8.641 1.00 63.81 212 TRP A C 1
ATOM 1583 O O . TRP A 1 212 ? -13.499 0.322 -9.234 1.00 63.81 212 TRP A O 1
ATOM 1593 N N . ASP A 1 213 ? -15.700 0.378 -8.789 1.00 64.19 213 ASP A N 1
ATOM 1594 C CA . ASP A 1 213 ? -16.107 -0.585 -9.824 1.00 64.19 213 ASP A CA 1
ATOM 1595 C C . ASP A 1 213 ? -15.807 -0.009 -11.220 1.00 64.19 213 ASP A C 1
ATOM 1597 O O . ASP A 1 213 ? -16.662 0.535 -11.922 1.00 64.19 213 ASP A O 1
ATOM 1601 N N . LEU A 1 214 ? -14.540 -0.049 -11.605 1.00 61.06 214 LEU A N 1
ATOM 1602 C CA . LEU A 1 214 ? -13.993 0.483 -12.826 1.00 61.06 214 LEU A CA 1
ATOM 1603 C C . LEU A 1 214 ? -14.245 -0.547 -13.901 1.00 61.06 214 LEU A C 1
ATOM 1605 O O . LEU A 1 214 ? -13.949 -1.724 -13.735 1.00 61.06 214 LEU A O 1
ATOM 1609 N N . THR A 1 215 ? -14.786 -0.102 -15.025 1.00 60.72 215 THR A N 1
ATOM 1610 C CA . THR A 1 215 ? -14.918 -0.923 -16.226 1.00 60.72 215 THR A CA 1
ATOM 1611 C C . THR A 1 215 ? -14.418 -0.115 -17.409 1.00 60.72 215 THR A C 1
ATOM 1613 O O . THR A 1 215 ? -14.877 1.004 -17.651 1.00 60.72 215 THR A O 1
ATOM 1616 N N . TYR A 1 216 ? -13.485 -0.675 -18.173 1.00 57.34 216 TYR A N 1
ATOM 1617 C CA . TYR A 1 216 ? -13.028 -0.062 -19.416 1.00 57.34 216 TYR A CA 1
ATOM 1618 C C . TYR A 1 216 ? -14.137 -0.272 -20.455 1.00 57.34 216 TYR A C 1
ATOM 1620 O O . TYR A 1 216 ? -14.450 -1.410 -20.791 1.00 57.34 216 TYR A O 1
ATOM 1628 N N . GLN A 1 217 ? -14.777 0.788 -20.959 1.00 57.91 217 GLN A N 1
ATOM 1629 C CA . GLN A 1 217 ? -15.943 0.630 -21.847 1.00 57.91 217 GLN A CA 1
ATOM 1630 C C . GLN A 1 217 ? -15.557 0.005 -23.186 1.00 57.91 217 GLN A C 1
ATOM 1632 O O . GLN A 1 217 ? -16.298 -0.821 -23.717 1.00 57.91 217 GLN A O 1
ATOM 1637 N N . ASP A 1 218 ? -14.375 0.354 -23.688 1.00 56.06 218 ASP A N 1
ATOM 1638 C CA . ASP A 1 218 ? -13.837 -0.210 -24.926 1.00 56.06 218 ASP A CA 1
ATOM 1639 C C . ASP A 1 218 ? -13.390 -1.670 -24.758 1.00 56.06 218 ASP A C 1
ATOM 1641 O O . ASP A 1 218 ? -13.313 -2.418 -25.735 1.00 56.06 218 ASP A O 1
ATOM 1645 N N . ILE A 1 219 ? -13.120 -2.101 -23.519 1.00 60.69 219 ILE A N 1
ATOM 1646 C CA . ILE A 1 219 ? -12.705 -3.466 -23.188 1.00 60.69 219 ILE A CA 1
ATOM 1647 C C . ILE A 1 219 ? -13.384 -3.907 -21.880 1.00 60.69 219 ILE A C 1
ATOM 1649 O O . ILE A 1 219 ? -12.721 -3.976 -20.847 1.00 60.69 219 ILE A O 1
ATOM 1653 N N . PRO A 1 220 ? -14.687 -4.257 -21.896 1.00 65.50 220 PRO A N 1
ATOM 1654 C CA . PRO A 1 220 ? -15.458 -4.520 -20.672 1.00 65.50 220 PRO A CA 1
ATOM 1655 C C . PRO A 1 220 ? -14.923 -5.654 -19.791 1.00 65.50 220 PRO A C 1
ATOM 1657 O O . PRO A 1 220 ? -15.314 -5.775 -18.636 1.00 65.50 220 PRO A O 1
ATOM 1660 N N . ALA A 1 221 ? -14.041 -6.499 -20.333 1.00 65.50 221 ALA A N 1
ATOM 1661 C CA . ALA A 1 221 ? -13.332 -7.514 -19.565 1.00 65.50 221 ALA A CA 1
ATOM 1662 C C . ALA A 1 221 ? -12.348 -6.912 -18.545 1.00 65.50 221 ALA A C 1
ATOM 1664 O O . ALA A 1 221 ? -12.086 -7.559 -17.537 1.00 65.50 221 ALA A O 1
ATOM 1665 N N . VAL A 1 222 ? -11.816 -5.704 -18.784 1.00 65.81 222 VAL A N 1
ATOM 1666 C CA . VAL A 1 222 ? -10.980 -4.973 -17.821 1.00 65.81 222 VAL A CA 1
ATOM 1667 C C . VAL A 1 222 ? -11.892 -4.278 -16.822 1.00 65.81 222 VAL A C 1
ATOM 1669 O O . VAL A 1 222 ? -12.382 -3.169 -17.053 1.00 65.81 222 VAL A O 1
ATOM 1672 N N . THR A 1 223 ? -12.137 -4.973 -15.718 1.00 68.38 223 THR A N 1
ATOM 1673 C CA . THR A 1 223 ? -12.909 -4.464 -14.595 1.00 68.38 223 THR A CA 1
ATOM 1674 C C . THR A 1 223 ? -12.429 -5.059 -13.276 1.00 68.38 223 THR A C 1
ATOM 1676 O O . THR A 1 223 ? -12.029 -6.223 -13.243 1.00 68.38 223 THR A O 1
ATOM 1679 N N . ASN A 1 224 ? -12.484 -4.276 -12.198 1.00 71.88 224 ASN A N 1
ATOM 1680 C CA . ASN A 1 224 ? -12.366 -4.786 -10.827 1.00 71.88 224 ASN A CA 1
ATOM 1681 C C . ASN A 1 224 ? -13.728 -5.049 -10.173 1.00 71.88 224 ASN A C 1
ATOM 1683 O O . ASN A 1 224 ? -13.741 -5.427 -9.009 1.00 71.88 224 ASN A O 1
ATOM 1687 N N . ALA A 1 225 ? -14.852 -4.869 -10.874 1.00 73.62 225 ALA A N 1
ATOM 1688 C CA . ALA A 1 225 ? -16.163 -5.121 -10.289 1.00 73.62 225 ALA A CA 1
ATOM 1689 C C . ALA A 1 225 ? -16.281 -6.589 -9.851 1.00 73.62 225 ALA A C 1
ATOM 1691 O O . ALA A 1 225 ? -16.130 -7.511 -10.663 1.00 73.62 225 ALA A O 1
ATOM 1692 N N . GLY A 1 226 ? -16.543 -6.808 -8.564 1.00 76.69 226 GLY A N 1
ATOM 1693 C CA . GLY A 1 226 ? -16.568 -8.133 -7.942 1.00 76.69 226 GLY A CA 1
ATOM 1694 C C . GLY A 1 226 ? -15.184 -8.727 -7.655 1.00 76.69 226 GLY A C 1
ATOM 1695 O O . GLY A 1 226 ? -15.089 -9.918 -7.357 1.00 76.69 226 GLY A O 1
ATOM 1696 N N . LYS A 1 227 ? -14.118 -7.934 -7.783 1.00 79.50 227 LYS A N 1
ATOM 1697 C CA . LYS A 1 227 ? -12.716 -8.348 -7.618 1.00 79.50 227 LYS A CA 1
ATOM 1698 C C . LYS A 1 227 ? -11.895 -7.376 -6.770 1.00 79.50 227 LYS A C 1
ATOM 1700 O O . LYS A 1 227 ? -10.754 -7.706 -6.455 1.00 79.50 227 LYS A O 1
ATOM 1705 N N . GLY A 1 228 ? -12.434 -6.212 -6.406 1.00 84.44 228 GLY A N 1
ATOM 1706 C CA . GLY A 1 228 ? -11.779 -5.267 -5.506 1.00 84.44 228 GLY A CA 1
ATOM 1707 C C . GLY A 1 228 ? -11.703 -5.788 -4.068 1.00 84.44 228 GLY A C 1
ATOM 1708 O O . GLY A 1 228 ? -12.406 -6.721 -3.667 1.00 84.44 228 GLY A O 1
ATOM 1709 N N . MET A 1 229 ? -10.848 -5.176 -3.245 1.00 88.25 229 MET A N 1
ATOM 1710 C CA . MET A 1 229 ? -10.772 -5.531 -1.820 1.00 88.25 229 MET A CA 1
ATOM 1711 C C . MET A 1 229 ? -12.078 -5.217 -1.071 1.00 88.25 229 MET A C 1
ATOM 1713 O O . MET A 1 229 ? -12.456 -5.919 -0.133 1.00 88.25 229 MET A O 1
ATOM 1717 N N . ASP A 1 230 ? -12.774 -4.159 -1.473 1.00 86.69 230 ASP A N 1
ATOM 1718 C CA . ASP A 1 230 ? -14.104 -3.816 -0.986 1.00 86.69 230 ASP A CA 1
ATOM 1719 C C . ASP A 1 230 ? -15.141 -4.884 -1.347 1.00 86.69 230 ASP A C 1
ATOM 1721 O O . ASP A 1 230 ? -15.865 -5.322 -0.450 1.00 86.69 230 ASP A O 1
ATOM 1725 N N . ASP A 1 231 ? -15.154 -5.372 -2.591 1.00 85.44 231 ASP A N 1
ATOM 1726 C CA . ASP A 1 231 ? -16.010 -6.493 -3.006 1.00 85.44 231 ASP A CA 1
ATOM 1727 C C . ASP A 1 231 ? -15.722 -7.754 -2.193 1.00 85.44 231 ASP A C 1
ATOM 1729 O O . ASP A 1 231 ? -16.639 -8.399 -1.682 1.00 85.44 231 ASP A O 1
ATOM 1733 N N . TYR A 1 232 ? -14.439 -8.091 -2.023 1.00 89.12 232 TYR A N 1
ATOM 1734 C CA . TYR A 1 232 ? -14.026 -9.244 -1.231 1.00 89.12 232 TYR A CA 1
ATOM 1735 C C . TYR A 1 232 ? -14.559 -9.151 0.205 1.00 89.12 232 TYR A C 1
ATOM 1737 O O . TYR A 1 232 ? -15.149 -10.102 0.715 1.00 89.12 232 TYR A O 1
ATOM 1745 N N . LEU A 1 233 ? -14.393 -8.006 0.874 1.00 90.88 233 LEU A N 1
ATOM 1746 C CA . LEU A 1 233 ? -14.886 -7.816 2.242 1.00 90.88 233 LEU A CA 1
ATOM 1747 C C . LEU A 1 233 ? -16.422 -7.880 2.311 1.00 90.88 233 LEU A C 1
ATOM 1749 O O . LEU A 1 233 ? -16.969 -8.479 3.244 1.00 90.88 233 LEU A O 1
ATOM 1753 N N . GLN A 1 234 ? -17.117 -7.323 1.317 1.00 89.12 234 GLN A N 1
ATOM 1754 C CA . GLN A 1 234 ? -18.575 -7.395 1.209 1.00 89.12 234 GLN A CA 1
ATOM 1755 C C . GLN A 1 234 ? -19.077 -8.830 0.984 1.00 89.12 234 GLN A C 1
ATOM 1757 O O . GLN A 1 234 ? -20.040 -9.233 1.639 1.00 89.12 234 GLN A O 1
ATOM 1762 N N . ASP A 1 235 ? -18.403 -9.633 0.152 1.00 88.50 235 ASP A N 1
ATOM 1763 C CA . ASP A 1 235 ? -18.694 -11.066 -0.045 1.00 88.50 235 ASP A CA 1
ATOM 1764 C C . ASP A 1 235 ? -18.577 -11.857 1.269 1.00 88.50 235 ASP A C 1
ATOM 1766 O O . ASP A 1 235 ? -19.339 -12.788 1.532 1.00 88.50 235 ASP A O 1
ATOM 1770 N N . LYS A 1 236 ? -17.686 -11.430 2.171 1.00 90.19 236 LYS A N 1
ATOM 1771 C CA . LYS A 1 236 ? -17.566 -11.995 3.528 1.00 90.19 236 LYS A CA 1
ATOM 1772 C C . LYS A 1 236 ? -18.600 -11.452 4.519 1.00 90.19 236 LYS A C 1
ATOM 1774 O O . LYS A 1 236 ? -18.510 -11.735 5.714 1.00 90.19 236 LYS A O 1
ATOM 1779 N N . GLY A 1 237 ? -19.598 -10.704 4.046 1.00 88.81 237 GLY A N 1
ATOM 1780 C CA . GLY A 1 237 ? -20.687 -10.154 4.851 1.00 88.81 237 GLY A CA 1
ATOM 1781 C C . GLY A 1 237 ? -20.284 -8.952 5.704 1.00 88.81 237 GLY A C 1
ATOM 1782 O O . GLY A 1 237 ? -20.983 -8.627 6.668 1.00 88.81 237 GLY A O 1
ATOM 1783 N N . ARG A 1 238 ? -19.156 -8.302 5.389 1.00 91.50 238 ARG A N 1
ATOM 1784 C CA . ARG A 1 238 ? -18.670 -7.128 6.121 1.00 91.50 238 ARG A CA 1
ATOM 1785 C C . ARG A 1 238 ? -19.254 -5.850 5.525 1.00 91.50 238 ARG A C 1
ATOM 1787 O O . ARG A 1 238 ? -19.512 -5.755 4.329 1.00 91.50 238 ARG A O 1
ATOM 1794 N N . SER A 1 239 ? -19.486 -4.854 6.378 1.00 91.06 239 SER A N 1
ATOM 1795 C CA . SER A 1 239 ? -19.943 -3.532 5.938 1.00 91.06 239 SER A CA 1
ATOM 1796 C C . SER A 1 239 ? -18.728 -2.690 5.577 1.00 91.06 239 SER A C 1
ATOM 1798 O O . SER A 1 239 ? -17.866 -2.483 6.427 1.00 91.06 239 SER A O 1
ATOM 1800 N N . VAL A 1 240 ? -18.662 -2.204 4.342 1.00 89.50 240 VAL A N 1
ATOM 1801 C CA . VAL A 1 240 ? -17.502 -1.479 3.809 1.00 89.50 240 VAL A CA 1
ATOM 1802 C C . VAL A 1 240 ? -17.889 -0.044 3.478 1.00 89.50 240 VAL A C 1
ATOM 1804 O O . VAL A 1 240 ? -18.993 0.202 2.993 1.00 89.50 240 VAL A O 1
ATOM 1807 N N . VAL A 1 241 ? -16.974 0.885 3.752 1.00 89.69 241 VAL A N 1
ATOM 1808 C CA . VAL A 1 241 ? -17.011 2.270 3.279 1.00 89.69 241 VAL A CA 1
ATOM 1809 C C . VAL A 1 241 ? -15.761 2.533 2.448 1.00 89.69 241 VAL A C 1
ATOM 1811 O O . VAL A 1 241 ? -14.642 2.388 2.945 1.00 89.69 241 VAL A O 1
ATOM 1814 N N . VAL A 1 242 ? -15.952 2.952 1.202 1.00 87.19 242 VAL A N 1
ATOM 1815 C CA . VAL A 1 242 ? -14.876 3.325 0.284 1.00 87.19 242 VAL A CA 1
ATOM 1816 C C . VAL A 1 242 ? -14.665 4.832 0.314 1.00 87.19 242 VAL A C 1
ATOM 1818 O O . VAL A 1 242 ? -15.589 5.611 0.075 1.00 87.19 242 VAL A O 1
ATOM 1821 N N . ILE A 1 243 ? -13.426 5.247 0.570 1.00 86.56 243 ILE A N 1
ATOM 1822 C CA . ILE A 1 243 ? -13.023 6.652 0.617 1.00 86.56 243 ILE A CA 1
ATOM 1823 C C . ILE A 1 243 ? -11.961 6.907 -0.448 1.00 86.56 243 ILE A C 1
ATOM 1825 O O . ILE A 1 243 ? -10.865 6.356 -0.373 1.00 86.56 243 ILE A O 1
ATOM 1829 N N . GLY A 1 244 ? -12.269 7.770 -1.417 1.00 84.12 244 GLY A N 1
ATOM 1830 C CA . GLY A 1 244 ? -11.275 8.282 -2.363 1.00 84.12 244 GLY A CA 1
ATOM 1831 C C . GLY A 1 244 ? -10.440 9.382 -1.708 1.00 84.12 244 GLY A C 1
ATOM 1832 O O . GLY A 1 244 ? -11.022 10.302 -1.138 1.00 84.12 244 GLY A O 1
ATOM 1833 N N . ASN A 1 245 ? -9.109 9.323 -1.764 1.00 82.38 245 ASN A N 1
ATOM 1834 C CA . ASN A 1 245 ? -8.231 10.353 -1.199 1.00 82.38 245 ASN A CA 1
ATOM 1835 C C . ASN A 1 245 ? -7.231 10.868 -2.241 1.00 82.38 245 ASN A C 1
ATOM 1837 O O . ASN A 1 245 ? -6.393 10.105 -2.725 1.00 82.38 245 ASN A O 1
ATOM 1841 N N . TYR A 1 246 ? -7.309 12.165 -2.559 1.00 74.00 246 TYR A N 1
ATOM 1842 C CA . TYR A 1 246 ? -6.551 12.764 -3.659 1.00 74.00 246 TYR A CA 1
ATOM 1843 C C . TYR A 1 246 ? -5.868 14.075 -3.288 1.00 74.00 246 TYR A C 1
ATOM 1845 O O . TYR A 1 246 ? -6.417 14.938 -2.589 1.00 74.00 246 TYR A O 1
ATOM 1853 N N . SER A 1 247 ? -4.688 14.247 -3.881 1.00 67.69 247 SER A N 1
ATOM 1854 C CA . SER A 1 247 ? -3.811 15.397 -3.683 1.00 67.69 247 SER A CA 1
ATOM 1855 C C . SER A 1 247 ? -4.225 16.644 -4.473 1.00 67.69 247 SER A C 1
ATOM 1857 O O . SER A 1 247 ? -3.746 17.731 -4.158 1.00 67.69 247 SER A O 1
ATOM 1859 N N . SER A 1 248 ? -5.086 16.520 -5.497 1.00 61.41 248 SER A N 1
ATOM 1860 C CA . SER A 1 248 ? -5.709 17.662 -6.184 1.00 61.41 248 SER A CA 1
ATOM 1861 C C . SER A 1 248 ? -6.886 17.269 -7.089 1.00 61.41 248 SER A C 1
ATOM 1863 O O . SER A 1 248 ? -7.011 16.124 -7.530 1.00 61.41 248 SER A O 1
ATOM 1865 N N . GLN A 1 249 ? -7.744 18.250 -7.409 1.00 54.16 249 GLN A N 1
ATOM 1866 C CA . GLN A 1 249 ? -8.873 18.056 -8.330 1.00 54.16 249 GLN A CA 1
ATOM 1867 C C . GLN A 1 249 ? -8.407 17.842 -9.768 1.00 54.16 249 GLN A C 1
ATOM 1869 O O . GLN A 1 249 ? -9.027 17.079 -10.497 1.00 54.16 249 GLN A O 1
ATOM 1874 N N . ASP A 1 250 ? -7.308 18.488 -10.158 1.00 51.69 250 ASP A N 1
ATOM 1875 C CA . ASP A 1 250 ? -6.736 18.394 -11.502 1.00 51.69 250 ASP A CA 1
ATOM 1876 C C . ASP A 1 250 ? -6.122 17.023 -11.769 1.00 51.69 250 ASP A C 1
ATOM 1878 O O . ASP A 1 250 ? -6.102 16.577 -12.911 1.00 51.69 250 ASP A O 1
ATOM 1882 N N . LYS A 1 251 ? -5.649 16.330 -10.730 1.00 54.28 251 LYS A N 1
ATOM 1883 C CA . LYS A 1 251 ? -5.170 14.956 -10.856 1.00 54.28 251 LYS A CA 1
ATOM 1884 C C . LYS A 1 251 ? -6.311 13.957 -10.919 1.00 54.28 251 LYS A C 1
ATOM 1886 O O . LYS A 1 251 ? -6.299 13.140 -11.823 1.00 54.28 251 LYS A O 1
ATOM 1891 N N . LEU A 1 252 ? -7.343 14.096 -10.084 1.00 53.88 252 LEU A N 1
ATOM 1892 C CA . LEU A 1 252 ? -8.567 13.301 -10.237 1.00 53.88 252 LEU A CA 1
ATOM 1893 C C . LEU A 1 252 ? -9.198 13.526 -11.622 1.00 53.88 252 LEU A C 1
ATOM 1895 O O . LEU A 1 252 ? -9.523 12.577 -12.324 1.00 53.88 252 LEU A O 1
ATOM 1899 N N . ALA A 1 253 ? -9.323 14.781 -12.058 1.00 53.22 253 ALA A N 1
ATOM 1900 C CA . ALA A 1 253 ? -9.855 15.126 -13.373 1.00 53.22 253 ALA A CA 1
ATOM 1901 C C . ALA A 1 253 ? -8.916 14.714 -14.516 1.00 53.22 253 ALA A C 1
ATOM 1903 O O . ALA A 1 253 ? -9.401 14.347 -15.577 1.00 53.22 253 ALA A O 1
ATOM 1904 N N . GLY A 1 254 ? -7.598 14.759 -14.318 1.00 51.59 254 GLY A N 1
ATOM 1905 C CA . GLY A 1 254 ? -6.581 14.336 -15.280 1.00 51.59 254 GLY A CA 1
ATOM 1906 C C . GLY A 1 254 ? -6.501 12.819 -15.431 1.00 51.59 254 GLY A C 1
ATOM 1907 O O . GLY A 1 254 ? -6.377 12.336 -16.552 1.00 51.59 254 GLY A O 1
ATOM 1908 N N . GLU A 1 255 ? -6.650 12.067 -14.342 1.00 53.69 255 GLU A N 1
ATOM 1909 C CA . GLU A 1 255 ? -6.818 10.612 -14.345 1.00 53.69 255 GLU A CA 1
ATOM 1910 C C . GLU A 1 255 ? -8.136 10.251 -15.023 1.00 53.69 255 GLU A C 1
ATOM 1912 O O . GLU A 1 255 ? -8.121 9.562 -16.038 1.00 53.69 255 GLU A O 1
ATOM 1917 N N . VAL A 1 256 ? -9.262 10.816 -14.574 1.00 52.47 256 VAL A N 1
ATOM 1918 C CA . VAL A 1 256 ? -10.580 10.620 -15.201 1.00 52.47 256 VAL A CA 1
ATOM 1919 C C . VAL A 1 256 ? -10.563 11.004 -16.685 1.00 52.47 256 VAL A C 1
ATOM 1921 O O . VAL A 1 256 ? -11.135 10.289 -17.497 1.00 52.47 256 VAL A O 1
ATOM 1924 N N . ALA A 1 257 ? -9.893 12.089 -17.084 1.00 51.38 257 ALA A N 1
ATOM 1925 C CA . ALA A 1 257 ? -9.791 12.507 -18.483 1.00 51.38 257 ALA A CA 1
ATOM 1926 C C . ALA A 1 257 ? -8.857 11.611 -19.303 1.00 51.38 257 ALA A C 1
ATOM 1928 O O . ALA A 1 257 ? -9.201 11.275 -20.430 1.00 51.38 257 ALA A O 1
ATOM 1929 N N . THR A 1 258 ? -7.704 11.202 -18.767 1.00 52.03 258 THR A N 1
ATOM 1930 C CA . THR A 1 258 ? -6.795 10.247 -19.430 1.00 52.03 258 THR A CA 1
ATOM 1931 C C . THR A 1 258 ? -7.509 8.926 -19.668 1.00 52.03 258 THR A C 1
ATOM 1933 O O . THR A 1 258 ? -7.420 8.348 -20.745 1.00 52.03 258 THR A O 1
ATOM 1936 N N . LEU A 1 259 ? -8.280 8.487 -18.681 1.00 51.03 259 LEU A N 1
ATOM 1937 C CA . LEU A 1 259 ? -9.009 7.237 -18.725 1.00 51.03 259 LEU A CA 1
ATOM 1938 C C . LEU A 1 259 ? -10.217 7.351 -19.672 1.00 51.03 259 LEU A C 1
ATOM 1940 O O . LEU A 1 259 ? -10.335 6.546 -20.591 1.00 51.03 259 LEU A O 1
ATOM 1944 N N . ASN A 1 260 ? -11.019 8.417 -19.592 1.00 49.88 260 ASN A N 1
ATOM 1945 C CA . ASN A 1 260 ? -12.110 8.672 -20.545 1.00 49.88 260 ASN A CA 1
ATOM 1946 C C . ASN A 1 260 ? -11.605 8.817 -21.994 1.00 49.88 260 ASN A C 1
ATOM 1948 O O . ASN A 1 260 ? -12.246 8.318 -22.917 1.00 49.88 260 ASN A O 1
ATOM 1952 N N . ASN A 1 261 ? -10.450 9.455 -22.212 1.00 51.00 261 ASN A N 1
ATOM 1953 C CA . ASN A 1 261 ? -9.829 9.578 -23.538 1.00 51.00 261 ASN A CA 1
ATOM 1954 C C . ASN A 1 261 ? -9.303 8.237 -24.079 1.00 51.00 261 ASN A C 1
ATOM 1956 O O . ASN A 1 261 ? -9.120 8.108 -25.287 1.00 51.00 261 ASN A O 1
ATOM 1960 N N . ASN A 1 262 ? -9.105 7.250 -23.204 1.00 46.50 262 ASN A N 1
ATOM 1961 C CA . ASN A 1 262 ? -8.783 5.864 -23.540 1.00 46.50 262 ASN A CA 1
ATOM 1962 C C . ASN A 1 262 ? -10.031 4.951 -23.540 1.00 46.50 262 ASN A C 1
ATOM 1964 O O . ASN A 1 262 ? -9.887 3.732 -23.490 1.00 46.50 262 ASN A O 1
ATOM 1968 N N . GLY A 1 263 ? -11.245 5.524 -23.548 1.00 46.84 263 GLY A N 1
ATOM 1969 C CA . GLY A 1 263 ? -12.502 4.768 -23.576 1.00 46.84 263 GLY A CA 1
ATOM 1970 C C . GLY A 1 263 ? -12.883 4.109 -22.250 1.00 46.84 263 GLY A C 1
ATOM 1971 O O . GLY A 1 263 ? -13.568 3.087 -22.220 1.00 46.84 263 GLY A O 1
ATOM 1972 N N . ILE A 1 264 ? -12.419 4.658 -21.130 1.00 45.56 264 ILE A N 1
ATOM 1973 C CA . ILE A 1 264 ? -12.636 4.130 -19.781 1.00 45.56 264 ILE A CA 1
ATOM 1974 C C . ILE A 1 264 ? -13.583 5.078 -19.069 1.00 45.56 264 ILE A C 1
ATOM 1976 O O . ILE A 1 264 ? -13.188 6.179 -18.699 1.00 45.56 264 ILE A O 1
ATOM 1980 N N . SER A 1 265 ? -14.829 4.659 -18.855 1.00 47.94 265 SER A N 1
ATOM 1981 C CA . SER A 1 265 ? -15.741 5.440 -18.027 1.00 47.94 265 SER A CA 1
ATOM 1982 C C . SER A 1 265 ? -15.470 5.121 -16.574 1.00 47.94 265 SER A C 1
ATOM 1984 O O . SER A 1 265 ? -15.798 4.050 -16.070 1.00 47.94 265 SER A O 1
ATOM 1986 N N . ILE A 1 266 ? -14.871 6.091 -15.903 1.00 47.81 266 ILE A N 1
ATOM 1987 C CA . ILE A 1 266 ? -14.824 6.108 -14.453 1.00 47.81 266 ILE A CA 1
ATOM 1988 C C . ILE A 1 266 ? -16.096 6.776 -13.976 1.00 47.81 266 ILE A C 1
ATOM 1990 O O . ILE A 1 266 ? -16.342 7.947 -14.274 1.00 47.81 266 ILE A O 1
ATOM 1994 N N . THR A 1 267 ? -16.863 6.055 -13.176 1.00 52.81 267 THR A N 1
ATOM 1995 C CA . THR A 1 267 ? -17.774 6.706 -12.245 1.00 52.81 267 THR A CA 1
ATOM 1996 C C . THR A 1 267 ? -17.087 6.590 -10.900 1.00 52.81 267 THR A C 1
ATOM 1998 O O . THR A 1 267 ? -16.907 5.480 -10.410 1.00 52.81 267 THR A O 1
ATOM 2001 N N . ASP A 1 268 ? -16.611 7.706 -10.347 1.00 53.06 268 ASP A N 1
ATOM 2002 C CA . ASP A 1 268 ? -16.098 7.698 -8.980 1.00 53.06 268 ASP A CA 1
ATOM 2003 C C . ASP A 1 268 ? -17.243 7.196 -8.090 1.00 53.06 268 ASP A C 1
ATOM 2005 O O . ASP A 1 268 ? -18.293 7.834 -7.985 1.00 53.06 268 ASP A O 1
ATOM 2009 N N . ALA A 1 269 ? -17.064 5.986 -7.564 1.00 58.44 269 ALA A N 1
ATOM 2010 C CA . ALA A 1 269 ? -18.083 5.236 -6.850 1.00 58.44 269 ALA A CA 1
ATOM 2011 C C . ALA A 1 269 ? -17.836 5.245 -5.338 1.00 58.44 269 ALA A C 1
ATOM 2013 O O . ALA A 1 269 ? -18.474 4.475 -4.623 1.00 58.44 269 ALA A O 1
ATOM 2014 N N . SER A 1 270 ? -16.876 6.037 -4.844 1.00 66.81 270 SER A N 1
ATOM 2015 C CA . SER A 1 270 ? -16.602 6.143 -3.409 1.00 66.81 270 SER A CA 1
ATOM 2016 C C . SER A 1 270 ? -17.813 6.704 -2.651 1.00 66.81 270 SER A C 1
ATOM 2018 O O . SER A 1 270 ? -18.524 7.591 -3.143 1.00 66.81 270 SER A O 1
ATOM 2020 N N . ASP A 1 271 ? -18.016 6.213 -1.431 1.00 73.56 271 ASP A N 1
ATOM 2021 C CA . ASP A 1 271 ? -19.042 6.710 -0.509 1.00 73.56 271 ASP A CA 1
ATOM 2022 C C . ASP A 1 271 ? -18.701 8.120 -0.007 1.00 73.56 271 ASP A C 1
ATOM 2024 O O . ASP A 1 271 ? -19.578 8.899 0.377 1.00 73.56 271 ASP A O 1
ATOM 2028 N N . ALA A 1 272 ? -17.410 8.460 -0.015 1.00 80.94 272 ALA A N 1
ATOM 2029 C CA . ALA A 1 272 ? -16.915 9.803 0.221 1.00 80.94 272 ALA A CA 1
ATOM 2030 C C . ALA A 1 272 ? -15.583 10.060 -0.498 1.00 80.94 272 ALA A C 1
ATOM 2032 O O . ALA A 1 272 ? -14.773 9.156 -0.704 1.00 80.94 272 ALA A O 1
ATOM 2033 N N . THR A 1 273 ? -15.322 11.327 -0.804 1.00 81.50 273 THR A N 1
ATOM 2034 C CA . THR A 1 273 ? -14.067 11.784 -1.405 1.00 81.50 273 THR A CA 1
ATOM 2035 C C . THR A 1 273 ? -13.413 12.840 -0.525 1.00 81.50 273 THR A C 1
ATOM 2037 O O . THR A 1 273 ? -14.055 13.807 -0.115 1.00 81.50 273 THR A O 1
ATOM 2040 N N . ILE A 1 274 ? -12.126 12.654 -0.242 1.00 79.12 274 ILE A N 1
ATOM 2041 C CA . ILE A 1 274 ? -11.240 13.617 0.399 1.00 79.12 274 ILE A CA 1
ATOM 2042 C C . ILE A 1 274 ? -10.392 14.258 -0.693 1.00 79.12 274 ILE A C 1
ATOM 2044 O O . ILE A 1 274 ? -9.637 13.590 -1.396 1.00 79.12 274 ILE A O 1
ATOM 2048 N N . LEU A 1 275 ? -10.519 15.572 -0.820 1.00 77.94 275 LEU A N 1
ATOM 2049 C CA . LEU A 1 275 ? -9.793 16.363 -1.796 1.00 77.94 275 LEU A CA 1
ATOM 2050 C C . LEU A 1 275 ? -9.127 17.526 -1.084 1.00 77.94 275 LEU A C 1
ATOM 2052 O O . LEU A 1 275 ? -9.816 18.350 -0.484 1.00 77.94 275 LEU A O 1
ATOM 2056 N N . ASN A 1 276 ? -7.795 17.588 -1.113 1.00 76.38 276 ASN A N 1
ATOM 2057 C CA . ASN A 1 276 ? -7.037 18.602 -0.368 1.00 76.38 276 ASN A CA 1
ATOM 2058 C C . ASN A 1 276 ? -7.447 18.668 1.120 1.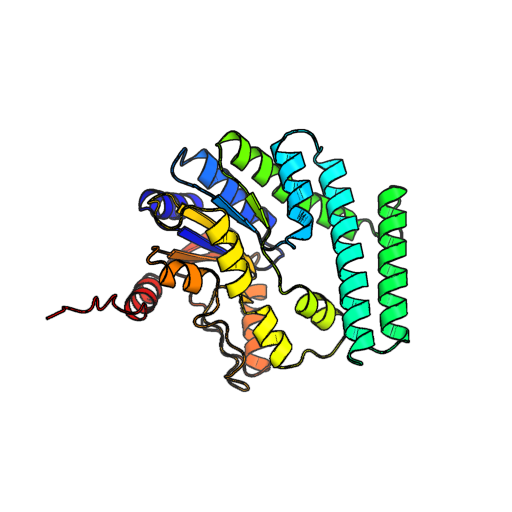00 76.38 276 ASN A C 1
ATOM 2060 O O . ASN A 1 276 ? -7.600 19.747 1.692 1.00 76.38 276 ASN A O 1
ATOM 2064 N N . GLY A 1 277 ? -7.698 17.506 1.733 1.00 76.69 277 GLY A N 1
ATOM 2065 C CA . GLY A 1 277 ? -8.148 17.400 3.125 1.00 76.69 277 GLY A CA 1
ATOM 2066 C C . GLY A 1 277 ? -9.617 17.769 3.370 1.00 76.69 277 GLY A C 1
ATOM 2067 O O . GLY A 1 277 ? -10.053 17.758 4.517 1.00 76.69 277 GLY A O 1
ATOM 2068 N N . GLN A 1 278 ? -10.402 18.072 2.333 1.00 83.19 278 GLN A N 1
ATOM 2069 C CA . GLN A 1 278 ? -11.829 18.370 2.458 1.00 83.19 278 GLN A CA 1
ATOM 2070 C C . GLN A 1 278 ? -12.683 17.168 2.062 1.00 83.19 278 GLN A C 1
ATOM 2072 O O . GLN A 1 278 ? -12.529 16.626 0.972 1.00 83.19 278 GLN A O 1
ATOM 2077 N N . LEU A 1 279 ? -13.606 16.772 2.943 1.00 86.62 279 LEU A N 1
ATOM 2078 C CA . LEU A 1 279 ? -14.516 15.651 2.720 1.00 86.62 279 LEU A CA 1
ATOM 2079 C C . LEU A 1 279 ? -15.791 16.091 1.987 1.00 86.62 279 LEU A C 1
ATOM 2081 O O . LEU A 1 279 ? -16.479 17.013 2.431 1.00 86.62 279 LEU A O 1
ATOM 2085 N N . THR A 1 280 ? -16.155 15.350 0.945 1.00 84.56 280 THR A N 1
ATOM 2086 C CA . THR A 1 280 ? -17.477 15.369 0.307 1.00 84.56 280 THR A CA 1
ATOM 2087 C C . THR A 1 280 ? -18.098 13.977 0.398 1.00 84.56 280 THR A C 1
ATOM 2089 O O . THR A 1 280 ? -17.516 13.016 -0.094 1.00 84.56 280 THR A O 1
ATOM 2092 N N . GLU A 1 281 ? -19.264 13.858 1.032 1.00 83.31 281 GLU A N 1
ATOM 2093 C CA . GLU A 1 281 ? -20.012 12.596 1.138 1.00 83.31 281 GLU A CA 1
ATOM 2094 C C . GLU A 1 281 ? -20.893 12.374 -0.102 1.00 83.31 281 GLU A C 1
ATOM 2096 O O . GLU A 1 281 ? -21.447 13.333 -0.647 1.00 83.31 281 GLU A O 1
ATOM 2101 N N . ARG A 1 282 ? -21.068 11.113 -0.512 1.00 71.38 282 ARG A N 1
ATOM 2102 C CA . ARG A 1 282 ? -21.970 10.682 -1.594 1.00 71.38 282 ARG A CA 1
ATOM 2103 C C . ARG A 1 282 ? -22.900 9.555 -1.126 1.00 71.38 282 ARG A C 1
ATOM 2105 O O . ARG A 1 282 ? -22.729 8.392 -1.495 1.00 71.38 282 ARG A O 1
ATOM 2112 N N . PRO A 1 283 ? -23.892 9.882 -0.277 1.00 63.50 283 PRO A N 1
ATOM 2113 C CA . PRO A 1 283 ? -24.781 8.889 0.330 1.00 63.50 283 PRO A CA 1
ATOM 2114 C C . PRO A 1 283 ? -25.679 8.163 -0.687 1.00 63.50 283 PRO A C 1
ATOM 2116 O O . PRO A 1 283 ? -26.235 7.112 -0.381 1.00 63.50 283 PRO A O 1
ATOM 2119 N N . ASP A 1 284 ? -25.835 8.714 -1.890 1.00 52.44 284 ASP A N 1
ATOM 2120 C CA . ASP A 1 284 ? -26.544 8.106 -3.014 1.00 52.44 284 ASP A CA 1
ATOM 2121 C C . ASP A 1 284 ? -25.833 6.858 -3.566 1.00 52.44 284 ASP A C 1
ATOM 2123 O O . ASP A 1 284 ? -26.505 5.915 -3.989 1.00 52.44 284 ASP A O 1
ATOM 2127 N N . LEU A 1 285 ? -24.500 6.806 -3.491 1.00 58.09 285 LEU A N 1
ATOM 2128 C CA . LEU A 1 285 ? -23.698 5.671 -3.960 1.00 58.09 285 LEU A CA 1
ATOM 2129 C C . LEU A 1 285 ? -23.538 4.576 -2.890 1.00 58.09 285 LEU A C 1
ATOM 2131 O O . LEU A 1 285 ? -23.559 3.390 -3.230 1.00 58.09 285 LEU A O 1
ATOM 2135 N N . GLU A 1 286 ? -23.530 4.951 -1.603 1.00 52.06 286 GLU A N 1
ATOM 2136 C CA . GLU A 1 286 ? -23.513 4.014 -0.459 1.00 52.06 286 GLU A CA 1
ATOM 2137 C C . GLU A 1 286 ? -24.732 3.069 -0.478 1.00 52.06 286 GLU A C 1
ATOM 2139 O O . GLU A 1 286 ? -24.648 1.888 -0.125 1.00 52.06 286 GLU A O 1
ATOM 2144 N N . ILE A 1 287 ? -25.885 3.566 -0.939 1.00 41.19 287 ILE A N 1
ATOM 2145 C CA . ILE A 1 287 ? -27.131 2.793 -1.048 1.00 41.19 287 ILE A CA 1
ATOM 2146 C C . ILE A 1 287 ? -27.097 1.833 -2.248 1.00 41.19 287 ILE A C 1
ATOM 2148 O O . ILE A 1 287 ? -27.589 0.707 -2.139 1.00 41.19 287 ILE A O 1
ATOM 2152 N N . ALA A 1 288 ? -26.504 2.242 -3.373 1.00 44.94 288 ALA A N 1
ATOM 2153 C CA . ALA A 1 288 ? -26.443 1.431 -4.589 1.00 44.94 288 ALA A CA 1
ATOM 2154 C C . ALA A 1 288 ? -25.582 0.167 -4.396 1.00 44.94 288 ALA A C 1
ATOM 2156 O O . ALA A 1 288 ? -26.041 -0.931 -4.721 1.00 44.94 288 ALA A O 1
ATOM 2157 N N . ARG A 1 289 ? -24.403 0.281 -3.763 1.00 52.00 289 ARG A N 1
ATOM 2158 C CA . ARG A 1 289 ? -23.509 -0.864 -3.484 1.00 52.00 289 ARG A CA 1
ATOM 2159 C C . ARG A 1 289 ? -24.142 -1.898 -2.543 1.00 52.00 289 ARG A C 1
ATOM 2161 O O . ARG A 1 289 ? -24.131 -3.094 -2.822 1.00 52.00 289 ARG A O 1
ATOM 2168 N N . ARG A 1 290 ? -24.816 -1.452 -1.473 1.00 44.03 290 ARG A N 1
ATOM 2169 C CA . ARG A 1 290 ? -25.517 -2.352 -0.528 1.00 44.03 290 ARG A CA 1
ATOM 2170 C C . ARG A 1 290 ? -26.680 -3.128 -1.152 1.00 44.03 290 ARG A C 1
ATOM 2172 O O . ARG A 1 290 ? -27.073 -4.156 -0.611 1.00 44.03 290 ARG A O 1
ATOM 2179 N N . SER A 1 291 ? -27.241 -2.639 -2.258 1.00 35.62 291 SER A N 1
ATOM 2180 C CA . SER A 1 291 ? -28.333 -3.308 -2.977 1.00 35.62 291 SER A CA 1
ATOM 2181 C C . SER A 1 291 ? -27.867 -4.358 -3.996 1.00 35.62 291 SER A C 1
ATOM 2183 O O . SER A 1 291 ? -28.692 -5.146 -4.458 1.00 35.62 291 SER A O 1
ATOM 2185 N N . LEU A 1 292 ? -26.567 -4.387 -4.318 1.00 38.56 292 LEU A N 1
ATOM 2186 C CA . LEU A 1 292 ? -25.937 -5.341 -5.240 1.00 38.56 292 LEU A CA 1
ATOM 2187 C C . LEU A 1 292 ? -25.201 -6.484 -4.525 1.00 38.56 292 LEU A C 1
ATOM 2189 O O . LEU A 1 292 ? -24.952 -7.514 -5.149 1.00 38.56 292 LEU A O 1
ATOM 2193 N N . ALA A 1 293 ? -24.914 -6.349 -3.225 1.00 37.53 293 ALA A N 1
ATOM 2194 C CA . ALA A 1 293 ? -24.437 -7.464 -2.414 1.00 37.53 293 ALA A CA 1
ATOM 2195 C C . ALA A 1 293 ? -25.455 -8.619 -2.499 1.00 37.53 293 ALA A C 1
ATOM 2197 O O . ALA A 1 293 ? -26.652 -8.386 -2.278 1.00 37.53 293 ALA A O 1
ATOM 2198 N N . PRO A 1 294 ? -25.032 -9.853 -2.835 1.00 36.34 294 PRO A N 1
ATOM 2199 C CA . PRO A 1 294 ? -25.955 -10.964 -2.956 1.00 36.34 294 PRO A CA 1
ATOM 2200 C C . PRO A 1 294 ? -26.675 -11.113 -1.622 1.00 36.34 294 PRO A C 1
ATOM 2202 O O . PRO A 1 294 ? -26.054 -11.337 -0.582 1.00 36.34 294 PRO A O 1
ATOM 2205 N N . SER A 1 295 ? -28.004 -10.967 -1.646 1.00 36.28 295 SER A N 1
ATOM 2206 C CA . SER A 1 295 ? -28.828 -11.350 -0.510 1.00 36.28 295 SER A CA 1
ATOM 2207 C C . SER A 1 295 ? -28.388 -12.755 -0.138 1.00 36.28 295 SER A C 1
ATOM 2209 O O . SER A 1 295 ? -28.450 -13.647 -0.990 1.00 36.28 295 SER A O 1
ATOM 2211 N N . SER A 1 296 ? -27.914 -12.951 1.087 1.00 38.28 296 SER A N 1
ATOM 2212 C CA . SER A 1 296 ? -27.667 -14.268 1.649 1.00 38.28 296 SER A CA 1
ATOM 2213 C C . SER A 1 296 ? -29.009 -14.996 1.741 1.00 38.28 296 SER A C 1
ATOM 2215 O O . SER A 1 296 ? -29.659 -15.079 2.781 1.00 38.28 296 SER A O 1
ATOM 2217 N N . GLY A 1 297 ? -29.460 -15.498 0.593 1.00 34.94 297 GLY A N 1
ATOM 2218 C CA . GLY A 1 297 ? -30.537 -16.446 0.442 1.00 34.94 297 GLY A CA 1
ATOM 2219 C C . GLY A 1 297 ? -30.033 -17.753 1.010 1.00 34.94 297 GLY A C 1
ATOM 2220 O O . GLY A 1 297 ? -29.592 -18.634 0.276 1.00 34.94 297 GLY A O 1
ATOM 2221 N N . GLY A 1 298 ? -30.047 -17.850 2.338 1.00 29.86 298 GLY A N 1
ATOM 2222 C CA . GLY A 1 298 ? -29.891 -19.121 3.014 1.00 29.86 298 GLY A CA 1
ATOM 2223 C C . GLY A 1 298 ? -30.915 -20.099 2.431 1.00 29.86 298 GLY A C 1
ATOM 2224 O O . GLY A 1 298 ? -32.082 -19.723 2.261 1.00 29.86 298 GLY A O 1
ATOM 2225 N N . PRO A 1 299 ? -30.520 -21.336 2.095 1.00 35.31 299 PRO A N 1
ATOM 2226 C CA . PRO A 1 299 ? -31.485 -22.336 1.695 1.00 35.31 299 PRO A CA 1
ATOM 2227 C C . PRO A 1 299 ? -32.398 -22.601 2.894 1.00 35.31 299 PRO A C 1
ATOM 2229 O O . PRO A 1 299 ? -31.980 -23.134 3.922 1.00 35.31 299 PRO A O 1
ATOM 2232 N N . SER A 1 300 ? -33.661 -22.203 2.762 1.00 35.78 300 SER A N 1
ATOM 2233 C CA . SER A 1 300 ? -34.736 -22.813 3.531 1.00 35.78 300 SER A CA 1
ATOM 2234 C C . SER A 1 300 ? -34.811 -24.265 3.065 1.00 35.78 300 SER A C 1
ATOM 2236 O O . SER A 1 300 ? -35.102 -24.542 1.902 1.00 35.78 300 SER A O 1
ATOM 2238 N N . GLY A 1 301 ? -34.420 -25.182 3.948 1.00 36.53 301 GLY A N 1
ATOM 2239 C CA . GLY A 1 301 ? -34.439 -26.611 3.660 1.00 36.53 301 GLY A CA 1
ATOM 2240 C C . GLY A 1 301 ? -35.857 -27.158 3.478 1.00 36.53 301 GLY A C 1
ATOM 2241 O O . GLY A 1 301 ? -36.846 -26.472 3.748 1.00 36.53 301 GLY A O 1
ATOM 2242 N N . PRO A 1 302 ? -35.957 -28.425 3.074 1.00 40.53 302 PRO A N 1
ATOM 2243 C CA . PRO A 1 302 ? -36.851 -29.391 3.689 1.00 40.53 302 PRO A CA 1
ATOM 2244 C C . PRO A 1 302 ? -36.167 -30.140 4.846 1.00 40.53 302 PRO A C 1
ATOM 2246 O O . PRO A 1 302 ? -34.966 -30.475 4.722 1.00 40.53 302 PRO A O 1
#

Sequence (302 aa):
MEPQTYINQKVAGGNDIVFGEEHGSITSTFGLMEETIRQNPGRVQAVSVEFSPRLQPLIEQVAAGTLSAGDFTKLSRISNSQEYMEIAGGLLADGRISPELHDTIIERSENTIQAVLAGTTDESYPPELQAQDVEVYGALHSLIVTATGKGVPVVANDFGREGLLLNSVGAMTVGDLIERMDDTAGGDLLGSRADLSSSRSILVQRGSYHVWDLTYQDIPAVTNAGKGMDDYLQDKGRSVVVIGNYSSQDKLAGEVATLNNNGISITDASDATILNGQLTERPDLEIARRSLAPSSGGPSGP